Protein AF-A0A327TM26-F1 (afdb_monomer)

pLDDT: mean 81.17, std 15.58, range [33.72, 97.12]

Solvent-accessible surface area (backbone atoms only — not comparable to full-atom values): 12011 Å² total; per-residue (Å²): 137,77,82,79,76,81,55,61,66,55,66,69,40,32,51,52,28,37,54,52,50,52,55,56,45,69,30,74,59,30,68,88,44,55,50,48,30,42,39,40,53,53,51,50,61,36,61,30,49,88,96,54,63,45,34,78,45,36,56,57,56,54,11,40,52,34,11,43,51,49,67,50,30,66,71,46,29,54,57,42,35,44,67,30,53,28,46,74,43,81,60,58,95,73,30,31,30,42,30,60,73,62,90,68,83,65,81,59,46,39,31,60,50,50,41,37,39,23,30,63,80,74,10,82,47,14,76,48,57,52,92,63,22,20,47,46,51,44,49,50,52,52,47,63,43,40,37,46,86,77,10,37,41,73,62,65,86,73,95,62,61,83,91,62,38,53,66,11,52,35,45,9,64,76,70,73,47,56,53,76,60,20,36,56,43,50,55,51,37,39,76,67,68,54,38,42,83,44,73,58,87,62,98,76,83,66,87,73,57,75,43,45,33,28,67,74,46,50,131

Mean predicted aligned error: 8.05 Å

Secondary structure (DSSP, 8-state):
----------HHHHHHHHHHHHHHHTSTTTTTS-HHHHHHHHHHHHHSPTT-SEEEEEHHHHHHHHT--HHHIIIIIHHHHHHTT-EEEE-STTEEEEE-SS-----STHHHHHHHHHSTTTSTTTT--STTHHHHHHHHHHHHHTB-TTSBB-PPPS---TTTHHHHHHHHHHHT--HHHHHHHHHHHHHTTSSEEEE---TT-----EEEE-GGG--

Nearest PDB structures (foldseek):
  2b0l-assembly1_B-2  TM=5.582E-01  e=9.069E-02  Bacillus subtilis
  5f7q-assembly1_J  TM=6.270E-01  e=1.713E-01  Listeria monocytogenes EGD-e
  6pln-assembly2_B  TM=6.689E-01  e=3.413E-01  Pyrococcus furiosus
  6xjf-assembly3_C  TM=6.850E-01  e=5.499E-01  Pyrococcus furiosus DSM 3638
  6xjf-assembly4_D  TM=6.376E-01  e=5.215E-01  Pyrococcus furiosus DSM 3638

Sequence (219 aa):
MGPTSPLVPDQPSRKRARTAVHAILNGPGLADELDAVRLAAVVLQALIPPGEKSVTLRSQRLGEWVGVSLSHVASLVTPGLRRAAWHTAPAGDPGLVFTSPTVAATDGALRPVVSALFAPATGLMGTRTGRGAATDRLAFLLLVLDTSATGEVCLIDGPVDSQRGRISATIAALLGCGLPGASKIADRLEAMNLVERRREETASGLHQGTRLFIPAAHQ

Foldseek 3Di:
DDPPQQQADPLVLLLLLLVLLVCQCPQPLNVPADLLLSQLSLQQVLQAPVPGQKDKDFLQQSCLQQQEHSVCSVPGNVVSCVSSVWDWDCPDPPIIITGHPDPRPPVNSSNSNSCCAAPQPRHLLSVRHDPCSNLLSQLLSNQLSQADLQQWGPFDDDDDDPVQDRQLVRSCVSSVHDSVVSSVSVVVCVVSVQKDFDWDDDPPPDDIDTIIGGPSHHD

Structure (mmCIF, N/CA/C/O backbone):
data_AF-A0A327TM26-F1
#
_entry.id   AF-A0A327TM26-F1
#
loop_
_atom_site.group_PDB
_atom_site.id
_atom_site.type_symbol
_atom_site.label_atom_id
_atom_site.label_alt_id
_atom_site.label_comp_id
_atom_site.label_asym_id
_atom_site.label_entity_id
_atom_site.label_seq_id
_atom_site.pdbx_PDB_ins_code
_atom_site.Cartn_x
_atom_site.Cartn_y
_atom_site.Cartn_z
_atom_site.occupancy
_atom_site.B_iso_or_equiv
_atom_site.auth_seq_id
_atom_site.auth_comp_id
_atom_site.auth_asym_id
_atom_site.auth_atom_id
_atom_site.pdbx_PDB_model_num
ATOM 1 N N . MET A 1 1 ? 17.112 10.268 26.513 1.00 34.47 1 MET A N 1
ATOM 2 C CA . MET A 1 1 ? 16.797 10.946 25.239 1.00 34.47 1 MET A CA 1
ATOM 3 C C . MET A 1 1 ? 16.552 9.845 24.214 1.00 34.47 1 MET A C 1
ATOM 5 O O . MET A 1 1 ? 17.506 9.313 23.667 1.00 34.47 1 MET A O 1
ATOM 9 N N . GLY A 1 2 ? 15.315 9.345 24.123 1.00 33.72 2 GLY A N 1
ATOM 10 C CA . GLY A 1 2 ? 14.987 8.237 23.215 1.00 33.72 2 GLY A CA 1
ATOM 11 C C . GLY A 1 2 ? 14.972 8.725 21.764 1.00 33.72 2 GLY A C 1
ATOM 12 O O . GLY A 1 2 ? 14.671 9.901 21.555 1.00 33.72 2 GLY A O 1
ATOM 13 N N . PRO A 1 3 ? 15.309 7.884 20.771 1.00 39.53 3 PRO A N 1
ATOM 14 C CA . PRO A 1 3 ? 15.211 8.284 19.376 1.00 39.53 3 PRO A CA 1
ATOM 15 C C . PRO A 1 3 ? 13.749 8.626 19.071 1.00 39.53 3 PRO A C 1
ATOM 17 O O . PRO A 1 3 ? 12.866 7.774 19.184 1.00 39.53 3 P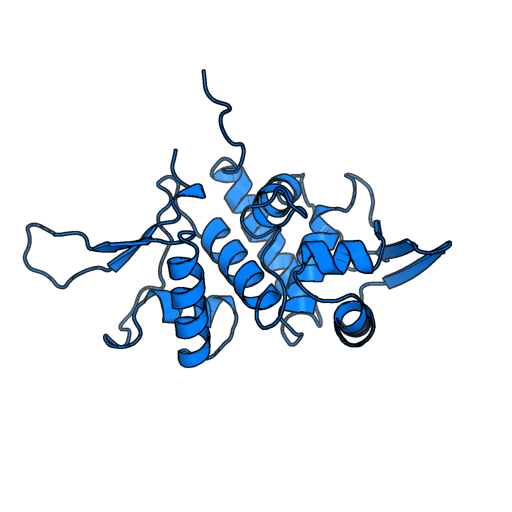RO A O 1
ATOM 20 N N . THR A 1 4 ? 13.495 9.883 18.713 1.00 39.41 4 THR A N 1
ATOM 21 C CA . THR A 1 4 ? 12.258 10.319 18.067 1.00 39.41 4 THR A CA 1
ATOM 22 C C . THR A 1 4 ? 12.089 9.465 16.817 1.00 39.41 4 THR A C 1
ATOM 24 O O . THR A 1 4 ? 12.803 9.632 15.830 1.00 39.41 4 THR A O 1
ATOM 27 N N . SER A 1 5 ? 11.222 8.455 16.889 1.00 45.22 5 SER A N 1
ATOM 28 C CA . SER A 1 5 ? 10.986 7.559 15.760 1.00 45.22 5 SER A CA 1
ATOM 29 C C . SER A 1 5 ? 10.385 8.378 14.611 1.00 45.22 5 SER A C 1
ATOM 31 O O . SER A 1 5 ? 9.311 8.957 14.781 1.00 45.22 5 SER A O 1
ATOM 33 N N . PRO A 1 6 ? 11.055 8.475 13.450 1.00 44.69 6 PRO A N 1
ATOM 34 C CA . PRO A 1 6 ? 10.663 9.380 12.381 1.00 44.69 6 PRO A CA 1
ATOM 35 C C . PRO A 1 6 ? 9.628 8.686 11.495 1.00 44.69 6 PRO A C 1
ATOM 37 O O . PRO A 1 6 ? 9.959 8.198 10.419 1.00 44.69 6 PRO A O 1
ATOM 40 N N . LEU A 1 7 ? 8.384 8.569 11.959 1.00 54.84 7 LEU A N 1
ATOM 41 C CA . LEU A 1 7 ? 7.312 7.954 11.159 1.00 54.84 7 LEU A CA 1
ATOM 42 C C . LEU A 1 7 ? 6.151 8.904 10.862 1.00 54.84 7 LEU A C 1
ATOM 44 O O . LEU A 1 7 ? 5.293 8.549 10.057 1.00 54.84 7 LEU A O 1
ATOM 48 N N . VAL A 1 8 ? 6.135 10.113 11.435 1.00 56.50 8 VAL A N 1
ATOM 49 C CA . VAL A 1 8 ? 5.069 11.088 11.177 1.00 56.50 8 VAL A CA 1
ATOM 50 C C . VAL A 1 8 ? 5.624 12.228 10.330 1.00 56.50 8 VAL A C 1
ATOM 52 O O . VAL A 1 8 ? 6.323 13.097 10.850 1.00 56.50 8 VAL A O 1
ATOM 55 N N . PRO A 1 9 ? 5.357 12.247 9.013 1.00 62.31 9 PRO A N 1
ATOM 56 C CA . PRO A 1 9 ? 5.521 13.468 8.244 1.00 62.31 9 PRO A CA 1
ATOM 57 C C . PRO A 1 9 ? 4.594 14.532 8.829 1.00 62.31 9 PRO A C 1
ATOM 59 O O . PRO A 1 9 ? 3.471 14.228 9.235 1.00 62.31 9 PRO A O 1
ATOM 62 N N . ASP A 1 10 ? 5.028 15.787 8.812 1.00 71.12 10 ASP A N 1
ATOM 63 C CA . ASP A 1 10 ? 4.159 16.919 9.123 1.00 71.12 10 ASP A CA 1
ATOM 64 C C . ASP A 1 10 ? 2.869 16.885 8.270 1.00 71.12 10 ASP A C 1
ATOM 66 O O . ASP A 1 10 ? 2.819 16.285 7.188 1.00 71.12 10 ASP A O 1
ATOM 70 N N . GLN A 1 11 ? 1.792 17.517 8.752 1.00 72.25 11 GLN A N 1
ATOM 71 C CA . GLN A 1 11 ? 0.488 17.504 8.071 1.00 72.25 11 GLN A CA 1
ATOM 72 C C . GLN A 1 11 ? 0.566 17.931 6.585 1.00 72.25 11 GLN A C 1
ATOM 74 O O . GLN A 1 11 ? -0.033 17.245 5.748 1.00 72.25 11 GLN A O 1
ATOM 79 N N . PRO A 1 12 ? 1.308 18.996 6.208 1.00 77.62 12 PRO A N 1
ATOM 80 C CA . PRO A 1 12 ? 1.554 19.326 4.802 1.00 77.62 12 PRO A CA 1
ATOM 81 C C . PRO A 1 12 ? 2.209 18.197 3.995 1.00 77.62 12 PRO A C 1
ATOM 83 O O . PRO A 1 12 ? 1.750 17.879 2.894 1.00 77.62 12 PRO A O 1
ATOM 86 N N . SER A 1 13 ? 3.258 17.563 4.520 1.00 78.19 13 SER A N 1
ATOM 87 C CA . SER A 1 13 ? 3.934 16.436 3.865 1.00 78.19 13 SER A CA 1
ATOM 88 C C . SER A 1 13 ? 3.023 15.216 3.712 1.00 78.19 13 SER A C 1
ATOM 90 O O . SER A 1 13 ? 2.996 14.621 2.632 1.00 78.19 13 SER A O 1
ATOM 92 N N . ARG A 1 14 ? 2.190 14.897 4.715 1.00 80.81 14 ARG A N 1
ATOM 93 C CA . ARG A 1 14 ? 1.157 13.848 4.597 1.00 80.81 14 ARG A CA 1
ATOM 94 C C . ARG A 1 14 ? 0.129 14.172 3.522 1.00 80.81 14 ARG A C 1
ATOM 96 O O . ARG A 1 14 ? -0.166 13.315 2.695 1.00 80.81 14 ARG A O 1
ATOM 103 N N . LYS A 1 15 ? -0.375 15.410 3.471 1.00 82.50 15 LYS A N 1
ATOM 104 C CA . LYS A 1 15 ? -1.343 15.836 2.447 1.00 82.50 15 LYS A CA 1
ATOM 105 C C . LYS A 1 15 ? -0.755 15.736 1.036 1.00 82.50 15 LYS A C 1
ATOM 107 O O . LYS A 1 15 ? -1.425 15.241 0.135 1.00 82.50 15 LYS A O 1
ATOM 112 N N . ARG A 1 16 ? 0.509 16.139 0.844 1.00 85.69 16 ARG A N 1
ATOM 113 C CA . ARG A 1 16 ? 1.226 15.973 -0.435 1.00 85.69 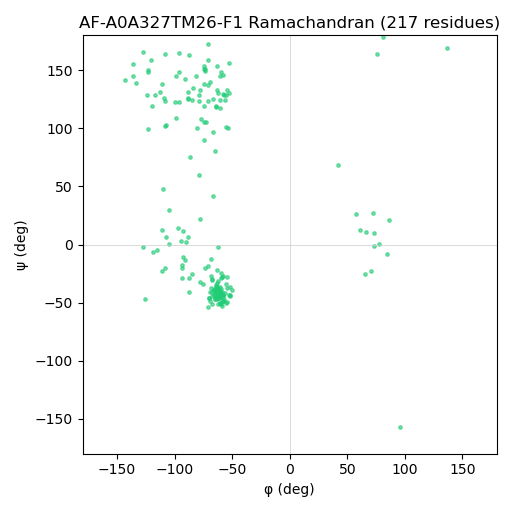16 ARG A CA 1
ATOM 114 C C . ARG A 1 16 ? 1.398 14.500 -0.805 1.00 85.69 16 ARG A C 1
ATOM 116 O O . ARG A 1 16 ? 1.087 14.122 -1.933 1.00 85.69 16 ARG A O 1
ATOM 123 N N . ALA A 1 17 ? 1.836 13.667 0.140 1.00 87.62 17 ALA A N 1
ATOM 124 C CA . ALA A 1 17 ? 1.969 12.227 -0.068 1.00 87.62 17 ALA A CA 1
ATOM 125 C C . ALA A 1 17 ? 0.619 11.576 -0.408 1.00 87.62 17 ALA A C 1
ATOM 127 O O . ALA A 1 17 ? 0.554 10.766 -1.326 1.00 87.62 17 ALA A O 1
ATOM 128 N N . ARG A 1 18 ? -0.470 11.988 0.252 1.00 87.94 18 ARG A N 1
ATOM 129 C CA . ARG A 1 18 ? -1.835 11.548 -0.055 1.00 87.94 18 ARG A CA 1
ATOM 130 C C . ARG A 1 18 ? -2.226 11.869 -1.489 1.00 87.94 18 ARG A C 1
ATOM 132 O O . ARG A 1 18 ? -2.642 10.970 -2.215 1.00 87.94 18 ARG A O 1
ATOM 139 N N . THR A 1 19 ? -2.073 13.124 -1.908 1.00 88.38 19 THR A N 1
ATOM 140 C CA . THR A 1 19 ? -2.375 13.534 -3.285 1.00 88.38 19 THR A CA 1
ATOM 141 C C . THR A 1 19 ? -1.551 12.733 -4.291 1.00 88.38 19 THR A C 1
ATOM 143 O O . THR A 1 19 ? -2.104 12.243 -5.271 1.00 88.38 19 THR A O 1
ATOM 146 N N . ALA A 1 20 ? -0.255 12.532 -4.027 1.00 89.12 20 ALA A N 1
ATOM 147 C CA . ALA A 1 20 ? 0.613 11.731 -4.887 1.00 89.12 20 ALA A CA 1
ATOM 148 C C . ALA A 1 20 ? 0.160 10.263 -4.965 1.00 89.12 20 ALA A C 1
ATOM 150 O O . ALA A 1 20 ? 0.063 9.715 -6.058 1.00 89.12 20 ALA A O 1
ATOM 151 N N . VAL A 1 21 ? -0.173 9.637 -3.832 1.00 91.88 21 VAL A N 1
ATOM 152 C CA . VAL A 1 21 ? -0.663 8.251 -3.789 1.00 91.88 21 VAL A CA 1
ATOM 153 C C . VAL A 1 21 ? -1.973 8.109 -4.553 1.00 91.88 21 VAL A C 1
ATOM 155 O O . VAL A 1 21 ? -2.077 7.214 -5.384 1.00 91.88 21 VAL A O 1
ATOM 158 N N . HIS A 1 22 ? -2.943 9.005 -4.362 1.00 90.44 22 HIS A N 1
ATOM 159 C CA . HIS A 1 22 ? -4.178 8.957 -5.148 1.00 90.44 22 HIS A CA 1
ATOM 160 C C . HIS A 1 22 ? -3.929 9.189 -6.643 1.00 90.44 22 HIS A C 1
ATOM 162 O O . HIS A 1 22 ? -4.542 8.507 -7.457 1.00 90.44 22 HIS A O 1
ATOM 168 N N . ALA A 1 23 ? -3.014 10.085 -7.022 1.00 88.69 23 ALA A N 1
ATOM 169 C CA . ALA A 1 23 ? -2.655 10.289 -8.425 1.00 88.69 23 ALA A CA 1
ATOM 170 C C . ALA A 1 23 ? -2.034 9.029 -9.058 1.00 88.69 23 ALA A C 1
ATOM 172 O O . ALA A 1 23 ? -2.342 8.709 -10.201 1.00 88.69 23 ALA A O 1
ATOM 173 N N . ILE A 1 24 ? -1.204 8.290 -8.311 1.00 90.69 24 ILE A N 1
ATOM 174 C CA . ILE A 1 24 ? -0.638 7.008 -8.757 1.00 90.69 24 ILE A CA 1
ATOM 175 C C . ILE A 1 24 ? -1.742 5.953 -8.884 1.00 90.69 24 ILE A C 1
ATOM 177 O O . ILE A 1 24 ? -1.855 5.304 -9.919 1.00 90.69 24 ILE A O 1
ATOM 181 N N . LEU A 1 25 ? -2.566 5.781 -7.844 1.00 91.19 25 LEU A N 1
ATOM 182 C CA . LEU A 1 25 ? -3.588 4.730 -7.789 1.00 91.19 25 LEU A CA 1
ATOM 183 C C . LEU A 1 25 ? -4.722 4.932 -8.801 1.00 91.19 25 LEU A C 1
ATOM 185 O O . LEU A 1 25 ? -5.290 3.947 -9.264 1.00 91.19 25 LEU A O 1
ATOM 189 N N . ASN A 1 26 ? -5.022 6.183 -9.155 1.00 88.94 26 ASN A N 1
ATOM 190 C CA . ASN A 1 26 ? -5.986 6.537 -10.200 1.00 88.94 26 ASN A CA 1
ATOM 191 C C . ASN A 1 26 ? -5.342 6.622 -11.597 1.00 88.94 26 ASN A C 1
ATOM 193 O O . ASN A 1 26 ? -5.994 7.047 -12.550 1.00 88.94 26 ASN A O 1
ATOM 197 N N . GLY A 1 27 ? -4.064 6.252 -11.727 1.00 84.81 27 GLY A N 1
ATOM 198 C CA . GLY A 1 27 ? -3.382 6.173 -13.012 1.00 84.81 27 GLY A CA 1
ATOM 199 C C . GLY A 1 27 ? -4.013 5.122 -13.939 1.00 84.81 27 GLY A C 1
ATOM 200 O O . GLY A 1 27 ? -4.612 4.148 -13.468 1.00 84.81 27 GLY A O 1
ATOM 201 N N . PRO A 1 28 ? -3.884 5.293 -15.265 1.00 78.94 28 PRO A N 1
ATOM 202 C CA . PRO A 1 28 ? -4.482 4.386 -16.237 1.00 78.94 28 PRO A CA 1
ATOM 203 C C . PRO A 1 28 ? -3.999 2.945 -16.024 1.00 78.94 28 PRO A C 1
ATOM 205 O O . PRO A 1 28 ? -2.801 2.681 -15.933 1.00 78.94 28 PRO A O 1
ATOM 208 N N . GLY A 1 29 ? -4.949 2.013 -15.935 1.00 84.19 29 GLY A N 1
ATOM 209 C CA . GLY A 1 29 ? -4.679 0.583 -15.773 1.00 84.19 29 GLY A CA 1
ATOM 210 C C . GLY A 1 29 ? -4.290 0.136 -14.361 1.00 84.19 29 GLY A C 1
ATOM 211 O O . GLY A 1 29 ? -4.067 -1.051 -14.178 1.00 84.19 29 GLY A O 1
ATOM 212 N N . LEU A 1 30 ? -4.218 1.029 -13.363 1.00 89.00 30 LEU A N 1
ATOM 213 C CA . LEU A 1 30 ? -3.911 0.663 -11.967 1.00 89.00 30 LEU A CA 1
ATOM 214 C C . LEU A 1 30 ? -5.148 0.429 -11.097 1.00 89.00 30 LEU A C 1
ATOM 216 O O . LEU A 1 30 ? -5.073 -0.350 -10.148 1.00 89.00 30 LEU A O 1
ATOM 220 N N . ALA A 1 31 ? -6.266 1.093 -11.394 1.00 85.19 31 ALA A N 1
ATOM 221 C CA . ALA A 1 31 ? -7.469 1.033 -10.562 1.00 85.19 31 ALA A CA 1
ATOM 222 C C . ALA A 1 31 ? -8.060 -0.387 -10.467 1.00 85.19 31 ALA A C 1
ATOM 224 O O . ALA A 1 31 ? -8.483 -0.794 -9.387 1.00 85.19 31 ALA A O 1
ATOM 225 N N . ASP A 1 32 ? -8.007 -1.143 -11.567 1.00 85.94 32 ASP A N 1
ATOM 226 C CA . ASP A 1 32 ? -8.566 -2.499 -11.680 1.00 85.94 32 ASP A CA 1
ATOM 227 C C . ASP A 1 32 ? -7.540 -3.613 -11.398 1.00 85.94 32 ASP A C 1
ATOM 229 O O . ASP A 1 32 ? -7.836 -4.802 -11.534 1.00 85.94 32 ASP A O 1
ATOM 233 N N . GLU A 1 33 ? -6.310 -3.252 -11.025 1.00 93.81 33 GLU A N 1
ATOM 234 C CA . GLU A 1 33 ? -5.249 -4.217 -10.737 1.00 93.81 33 GLU A CA 1
ATOM 235 C C . GLU A 1 33 ? -5.265 -4.689 -9.279 1.00 93.81 33 GLU A C 1
ATOM 237 O O . GLU A 1 33 ? -5.835 -4.073 -8.378 1.00 93.81 33 GLU A O 1
ATOM 242 N N . LEU A 1 34 ? -4.571 -5.800 -9.026 1.00 94.00 34 LEU A N 1
ATOM 243 C CA . LEU A 1 34 ? -4.415 -6.345 -7.678 1.00 94.00 34 LEU A CA 1
ATOM 244 C C . LEU A 1 34 ? -3.769 -5.320 -6.732 1.00 94.00 34 LEU A C 1
ATOM 246 O O . LEU A 1 34 ? -2.824 -4.626 -7.109 1.00 94.00 34 LEU A O 1
ATOM 250 N N . ASP A 1 35 ? -4.160 -5.326 -5.455 1.00 95.44 35 ASP A N 1
ATOM 251 C CA . ASP A 1 35 ? -3.555 -4.453 -4.433 1.00 95.44 35 ASP A CA 1
ATOM 252 C C . ASP A 1 35 ? -2.027 -4.598 -4.343 1.00 95.44 35 ASP A C 1
ATOM 254 O O . ASP A 1 35 ? -1.328 -3.644 -4.017 1.00 95.44 35 ASP A O 1
ATOM 258 N N . ALA A 1 36 ? -1.486 -5.774 -4.681 1.00 96.75 36 ALA A N 1
ATOM 259 C CA . ALA A 1 36 ? -0.043 -5.993 -4.780 1.00 96.75 36 ALA A CA 1
ATOM 260 C C . ALA A 1 36 ? 0.617 -5.184 -5.909 1.00 96.75 36 ALA A C 1
ATOM 262 O O . ALA A 1 36 ? 1.709 -4.658 -5.712 1.00 96.75 36 ALA A O 1
ATOM 263 N N . VAL A 1 37 ? -0.039 -5.056 -7.065 1.00 97.00 37 VAL A N 1
ATOM 264 C CA . VAL A 1 37 ? 0.423 -4.230 -8.195 1.00 97.00 37 VAL A CA 1
ATOM 265 C C . VAL A 1 37 ? 0.305 -2.752 -7.832 1.00 97.00 37 VAL A C 1
ATOM 267 O O . VAL A 1 37 ? 1.257 -1.992 -8.004 1.00 97.00 37 VAL A O 1
ATOM 270 N N . ARG A 1 38 ? -0.836 -2.366 -7.252 1.00 96.00 38 ARG A N 1
ATOM 271 C CA . ARG A 1 38 ? -1.113 -1.002 -6.785 1.00 96.00 38 ARG A CA 1
ATOM 272 C C . ARG A 1 38 ? -0.081 -0.536 -5.758 1.00 96.00 38 ARG A C 1
ATOM 274 O O . ARG A 1 38 ? 0.520 0.525 -5.919 1.00 96.00 38 ARG A O 1
ATOM 281 N N . LEU A 1 39 ? 0.196 -1.360 -4.746 1.00 97.12 39 LEU A N 1
ATOM 282 C CA . LEU A 1 39 ? 1.224 -1.082 -3.744 1.00 97.12 39 LEU A CA 1
ATOM 283 C C . LEU A 1 39 ? 2.631 -1.065 -4.354 1.00 97.12 39 LEU A C 1
ATOM 285 O O . LEU A 1 39 ? 3.427 -0.197 -4.002 1.00 97.12 39 LEU A O 1
ATOM 289 N N . ALA A 1 40 ? 2.944 -1.977 -5.281 1.00 96.94 40 ALA A N 1
ATOM 290 C CA . ALA A 1 40 ? 4.237 -1.988 -5.964 1.00 96.94 40 ALA A CA 1
ATOM 291 C C . ALA A 1 40 ? 4.489 -0.686 -6.736 1.00 96.94 40 ALA A C 1
ATOM 293 O O . ALA A 1 40 ? 5.580 -0.135 -6.630 1.00 96.94 40 ALA A O 1
ATOM 294 N N . ALA A 1 41 ? 3.491 -0.159 -7.451 1.00 95.25 41 ALA A N 1
ATOM 295 C CA . ALA A 1 41 ? 3.606 1.118 -8.156 1.00 95.25 41 ALA A CA 1
ATOM 296 C C . ALA A 1 41 ? 3.901 2.280 -7.192 1.00 95.25 41 ALA A C 1
ATOM 298 O O . ALA A 1 41 ? 4.789 3.090 -7.453 1.00 95.25 41 ALA A O 1
ATOM 299 N N . VAL A 1 42 ? 3.218 2.328 -6.041 1.00 94.81 42 VAL A N 1
ATOM 300 C CA . VAL A 1 42 ? 3.475 3.336 -4.998 1.00 94.81 42 VAL A CA 1
ATOM 301 C C . VAL A 1 42 ? 4.891 3.210 -4.430 1.00 94.81 42 VAL A C 1
ATOM 303 O O . VAL A 1 42 ? 5.593 4.213 -4.310 1.00 94.81 42 VAL A O 1
ATOM 306 N N . VAL A 1 43 ? 5.334 1.989 -4.111 1.00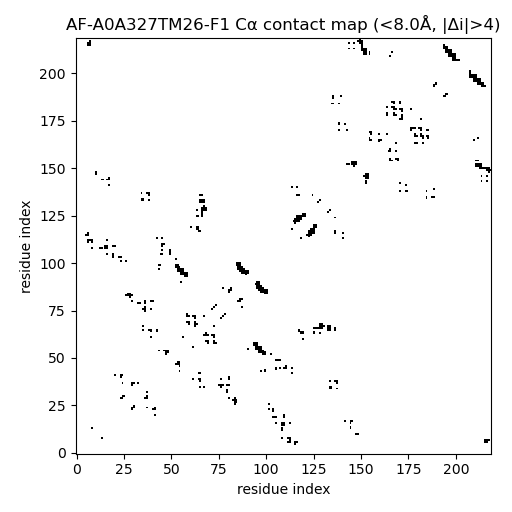 95.44 43 VAL A N 1
ATOM 307 C CA . VAL A 1 43 ? 6.692 1.722 -3.612 1.00 95.44 43 VAL A CA 1
ATOM 308 C C . VAL A 1 43 ? 7.737 2.148 -4.636 1.00 95.44 43 VAL A C 1
ATOM 310 O O . VAL A 1 43 ? 8.663 2.874 -4.292 1.00 95.44 43 VAL A O 1
ATOM 313 N N . LEU A 1 44 ? 7.592 1.723 -5.891 1.00 94.69 44 LEU A N 1
ATOM 314 C CA . LEU A 1 44 ? 8.538 2.058 -6.949 1.00 94.69 44 LEU A CA 1
ATOM 315 C C . LEU A 1 44 ? 8.609 3.570 -7.142 1.00 94.69 44 LEU A C 1
ATOM 317 O O . LEU A 1 44 ? 9.707 4.114 -7.128 1.00 94.69 44 LEU A O 1
ATOM 321 N N . GLN A 1 45 ? 7.466 4.258 -7.204 1.00 92.62 45 GLN A N 1
ATOM 322 C CA . GLN A 1 45 ? 7.429 5.715 -7.321 1.00 92.62 45 GLN A CA 1
ATOM 323 C C . GLN A 1 45 ? 8.128 6.412 -6.145 1.00 92.62 45 GLN A C 1
ATOM 325 O O . GLN A 1 45 ? 8.825 7.402 -6.343 1.00 92.62 45 GLN A O 1
ATOM 330 N N . ALA A 1 46 ? 7.987 5.887 -4.926 1.00 92.25 46 ALA A N 1
ATOM 331 C CA . ALA A 1 46 ? 8.663 6.411 -3.741 1.00 92.25 46 ALA A CA 1
ATOM 332 C C . ALA A 1 46 ? 10.186 6.190 -3.758 1.00 92.25 46 ALA A C 1
ATOM 334 O O . ALA A 1 46 ? 10.926 6.926 -3.105 1.00 92.25 46 ALA A O 1
ATOM 335 N N . LEU A 1 47 ? 10.656 5.157 -4.459 1.00 92.19 47 LEU A N 1
ATOM 336 C CA . LEU A 1 47 ? 12.070 4.799 -4.545 1.00 92.19 47 LEU A CA 1
ATOM 337 C C . LEU A 1 47 ? 12.790 5.434 -5.744 1.00 92.19 47 LEU A C 1
ATOM 339 O O . LEU A 1 47 ? 14.020 5.388 -5.774 1.00 92.19 47 LEU A O 1
ATOM 343 N N . ILE A 1 48 ? 12.065 6.040 -6.693 1.00 91.19 48 ILE A N 1
ATOM 344 C CA . ILE A 1 48 ? 12.659 6.813 -7.792 1.00 91.19 48 ILE A CA 1
ATOM 345 C C . ILE A 1 48 ? 13.463 7.991 -7.205 1.00 91.19 48 ILE A C 1
ATOM 347 O O . ILE A 1 48 ? 12.913 8.777 -6.424 1.00 91.19 48 ILE A O 1
ATOM 351 N N . PRO A 1 49 ? 14.763 8.126 -7.535 1.00 87.31 49 PRO A N 1
ATOM 352 C CA . PRO A 1 49 ? 15.563 9.264 -7.097 1.00 87.31 49 PRO A CA 1
ATOM 353 C C . PRO A 1 49 ? 14.992 10.607 -7.589 1.00 87.31 49 PRO A C 1
ATOM 355 O O . PRO A 1 49 ? 14.423 10.669 -8.681 1.00 87.31 49 PRO A O 1
ATOM 358 N N . PRO A 1 50 ? 15.152 11.708 -6.831 1.00 82.31 50 PRO A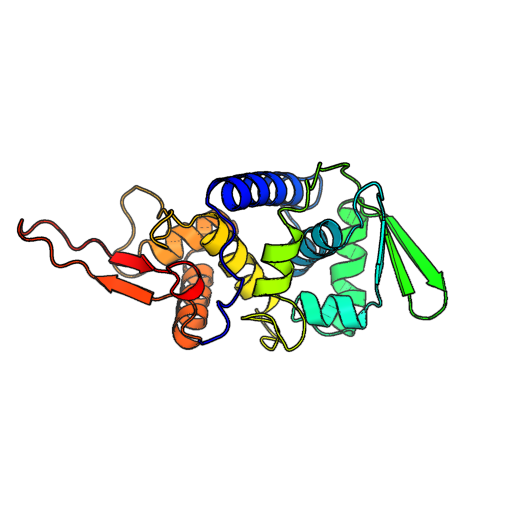 N 1
ATOM 359 C CA . PRO A 1 50 ? 14.728 13.029 -7.289 1.00 82.31 50 PRO A CA 1
ATOM 360 C C . PRO A 1 50 ? 15.368 13.394 -8.635 1.00 82.31 50 PRO A C 1
ATOM 362 O O . PRO A 1 50 ? 16.582 13.303 -8.790 1.00 82.31 50 PRO A O 1
ATOM 365 N N . GLY A 1 51 ? 14.551 13.814 -9.603 1.00 81.75 51 GLY A N 1
ATOM 366 C CA . GLY A 1 51 ? 15.004 14.154 -10.958 1.00 81.75 51 GLY A CA 1
ATOM 367 C C . GLY A 1 51 ? 15.133 12.962 -11.912 1.00 81.75 51 GLY A C 1
ATOM 368 O O . GLY A 1 51 ? 15.290 13.168 -13.114 1.00 81.75 51 GLY A O 1
ATOM 369 N N . GLU A 1 52 ? 14.998 11.730 -11.419 1.00 86.75 52 GLU A N 1
ATOM 370 C CA . GLU A 1 52 ? 14.963 10.529 -12.249 1.00 86.75 52 GLU A CA 1
ATOM 371 C C . GLU A 1 52 ? 13.526 10.085 -12.554 1.00 86.75 52 GLU A C 1
ATOM 373 O O . GLU A 1 52 ? 12.554 10.526 -11.941 1.00 86.75 52 GLU A O 1
ATOM 378 N N . LYS A 1 53 ? 13.384 9.202 -13.547 1.00 87.06 53 LYS A N 1
ATOM 379 C CA . LYS A 1 53 ? 12.095 8.606 -13.952 1.00 87.06 53 LYS A CA 1
ATOM 380 C C . LYS A 1 53 ? 12.039 7.100 -13.719 1.00 87.06 53 LYS A C 1
ATOM 382 O O . LYS A 1 53 ? 11.009 6.468 -13.959 1.00 87.06 53 LYS A O 1
ATOM 387 N N . SER A 1 54 ? 13.154 6.526 -13.284 1.00 90.31 54 SER A N 1
ATOM 388 C CA . SER A 1 54 ? 13.335 5.093 -13.155 1.00 90.31 54 SER A CA 1
ATOM 389 C C . SER A 1 54 ? 14.017 4.734 -11.851 1.00 90.31 54 SER A C 1
ATOM 391 O O . SER A 1 54 ? 14.761 5.525 -11.283 1.00 90.31 54 SER A O 1
ATOM 393 N N . VAL A 1 55 ? 13.788 3.509 -11.402 1.00 92.38 55 VAL A N 1
ATOM 394 C CA . VAL A 1 55 ? 14.494 2.919 -10.271 1.00 92.38 55 VAL A CA 1
ATOM 395 C C . VAL A 1 55 ? 14.937 1.512 -10.639 1.00 92.38 55 VAL A C 1
ATOM 397 O O . VAL A 1 55 ? 14.186 0.759 -11.260 1.00 92.38 55 VAL A O 1
ATOM 400 N N . THR A 1 56 ? 16.156 1.151 -10.244 1.00 93.38 56 THR A N 1
ATOM 401 C CA . THR A 1 56 ? 16.646 -0.225 -10.366 1.00 93.38 56 THR A CA 1
ATOM 402 C C . THR A 1 56 ? 16.436 -0.959 -9.050 1.00 93.38 56 THR A C 1
ATOM 404 O O . THR A 1 56 ? 16.942 -0.539 -8.009 1.00 93.38 56 THR A O 1
ATOM 407 N N . LEU A 1 57 ? 15.702 -2.070 -9.082 1.00 92.12 57 LEU A N 1
ATOM 408 C CA . LEU A 1 57 ? 15.431 -2.886 -7.903 1.00 92.12 57 LEU A CA 1
ATOM 409 C C . LEU A 1 57 ? 15.412 -4.373 -8.261 1.00 92.12 57 LEU A C 1
ATOM 411 O O . LEU A 1 57 ? 14.895 -4.781 -9.298 1.00 92.12 57 LEU A O 1
ATOM 415 N N . ARG A 1 58 ? 15.950 -5.212 -7.371 1.00 92.81 58 ARG A N 1
ATOM 416 C CA . ARG A 1 58 ? 15.817 -6.670 -7.494 1.00 92.81 58 ARG A CA 1
ATOM 417 C C . ARG A 1 58 ? 14.364 -7.083 -7.250 1.00 92.81 58 ARG A C 1
ATOM 419 O O . ARG A 1 58 ? 13.752 -6.609 -6.293 1.00 92.81 58 ARG A O 1
ATOM 426 N N . SER A 1 59 ? 13.845 -8.040 -8.019 1.00 91.12 59 SER A N 1
ATOM 427 C CA . SER A 1 59 ? 12.479 -8.570 -7.846 1.00 91.12 59 SER A CA 1
ATOM 428 C C . SER A 1 59 ? 12.210 -9.071 -6.424 1.00 91.12 59 SER A C 1
ATOM 430 O O . SER A 1 59 ? 11.129 -8.858 -5.881 1.00 91.12 59 SER A O 1
ATOM 432 N N . GLN A 1 60 ? 13.213 -9.687 -5.788 1.00 93.12 60 GLN A N 1
ATOM 433 C CA . GLN A 1 60 ? 13.114 -10.132 -4.396 1.00 93.12 60 GLN A CA 1
ATOM 434 C C . GLN A 1 60 ? 12.902 -8.954 -3.441 1.00 93.12 60 GLN A C 1
ATOM 436 O O . GLN A 1 60 ? 12.019 -9.009 -2.592 1.00 93.12 60 GLN A O 1
ATOM 441 N N . ARG A 1 61 ? 13.661 -7.864 -3.619 1.00 95.12 61 ARG A N 1
ATOM 442 C CA . ARG A 1 61 ? 13.499 -6.654 -2.810 1.00 95.12 61 ARG A CA 1
ATOM 443 C C . ARG A 1 61 ? 12.112 -6.059 -3.010 1.00 95.12 61 ARG A C 1
ATOM 445 O O . ARG A 1 61 ? 11.468 -5.734 -2.022 1.00 95.12 61 ARG A O 1
ATOM 452 N N . LEU A 1 62 ? 11.616 -5.976 -4.247 1.00 95.31 62 LEU A N 1
ATOM 453 C CA . LEU A 1 62 ? 10.241 -5.523 -4.494 1.00 95.31 62 LEU A CA 1
ATOM 454 C C . LEU A 1 62 ? 9.219 -6.383 -3.729 1.00 95.31 62 LEU A C 1
ATOM 456 O O . LEU A 1 62 ? 8.310 -5.845 -3.103 1.00 95.31 62 LEU A O 1
ATOM 460 N N . GLY A 1 63 ? 9.412 -7.705 -3.709 1.00 95.88 63 GLY A N 1
ATOM 461 C CA . GLY A 1 63 ? 8.596 -8.627 -2.917 1.00 95.88 63 GLY A CA 1
ATOM 462 C C . GLY A 1 63 ? 8.623 -8.324 -1.417 1.00 95.88 63 GLY A C 1
ATOM 463 O O . GLY A 1 63 ? 7.569 -8.276 -0.789 1.00 95.88 63 GLY A O 1
ATOM 464 N N . GLU A 1 64 ? 9.794 -8.031 -0.847 1.00 96.31 64 GLU A N 1
ATOM 465 C CA . GLU A 1 64 ? 9.941 -7.647 0.566 1.00 96.31 64 GLU A CA 1
ATOM 466 C C . GLU A 1 64 ? 9.202 -6.337 0.898 1.00 96.31 64 GLU A C 1
ATOM 468 O O . GLU A 1 64 ? 8.513 -6.253 1.918 1.00 96.31 64 GLU A O 1
ATOM 473 N N . TRP A 1 65 ? 9.284 -5.333 0.018 1.00 97.00 65 TRP A N 1
ATOM 474 C CA . TRP A 1 65 ? 8.579 -4.052 0.167 1.00 97.00 65 TRP A CA 1
ATOM 475 C C . TRP A 1 65 ? 7.055 -4.175 0.035 1.00 97.00 65 TRP A C 1
ATOM 477 O O . TRP A 1 65 ? 6.314 -3.428 0.672 1.00 97.00 65 TRP A O 1
ATOM 487 N N . VAL A 1 66 ? 6.564 -5.130 -0.753 1.00 96.88 66 VAL A N 1
ATOM 488 C CA . VAL A 1 66 ? 5.121 -5.350 -0.973 1.00 96.88 66 VAL A CA 1
ATOM 489 C C . VAL A 1 66 ? 4.546 -6.405 -0.012 1.00 96.88 66 VAL A C 1
ATOM 491 O O . VAL A 1 66 ? 3.345 -6.434 0.241 1.00 96.88 66 VAL A O 1
ATOM 494 N N . GLY A 1 67 ? 5.391 -7.259 0.572 1.00 96.81 67 GLY A N 1
ATOM 495 C CA . GLY A 1 67 ? 4.994 -8.356 1.461 1.00 96.81 67 GLY A CA 1
ATOM 496 C C . GLY A 1 67 ? 4.623 -9.653 0.731 1.00 96.81 67 GLY A C 1
ATOM 497 O O . GLY A 1 67 ? 3.908 -10.490 1.286 1.00 96.81 67 GLY A O 1
ATOM 498 N N . VAL A 1 68 ? 5.086 -9.837 -0.507 1.00 96.88 68 VAL A N 1
ATOM 499 C CA . VAL A 1 68 ? 4.765 -10.993 -1.363 1.00 96.88 68 VAL A CA 1
ATOM 500 C C . VAL A 1 68 ? 6.023 -11.760 -1.771 1.00 96.88 68 VAL A C 1
ATOM 502 O O . VAL A 1 68 ? 7.134 -11.238 -1.727 1.00 96.88 68 VAL A O 1
ATOM 505 N N . SER A 1 69 ? 5.864 -13.025 -2.165 1.00 95.25 69 SER A N 1
ATOM 506 C CA . SER A 1 69 ? 6.997 -13.853 -2.587 1.00 95.25 69 SER A CA 1
ATOM 507 C C . SER A 1 69 ? 7.560 -13.418 -3.942 1.00 95.25 69 SER A C 1
ATOM 509 O O . SER A 1 69 ? 6.854 -12.839 -4.768 1.00 95.25 69 SER A O 1
ATOM 511 N N . LEU A 1 70 ? 8.818 -13.781 -4.212 1.00 94.00 70 LEU A N 1
ATOM 512 C CA . LEU A 1 70 ? 9.458 -13.572 -5.515 1.00 94.00 70 LEU A CA 1
ATOM 513 C C . LEU A 1 70 ? 8.623 -14.148 -6.672 1.00 94.00 70 LEU A C 1
ATOM 515 O O . LEU A 1 70 ? 8.435 -13.486 -7.690 1.00 94.00 70 LEU A O 1
ATOM 519 N N . SER A 1 71 ? 8.070 -15.353 -6.501 1.00 94.19 71 SER A N 1
ATOM 520 C CA . SER A 1 71 ? 7.209 -15.989 -7.504 1.00 94.19 71 SER A CA 1
ATOM 521 C C . SER A 1 71 ? 5.937 -15.181 -7.766 1.00 94.19 71 SER A C 1
ATOM 523 O O . SER A 1 71 ? 5.507 -15.070 -8.912 1.00 94.19 71 SER A O 1
ATOM 525 N N . HIS A 1 72 ? 5.348 -14.578 -6.729 1.00 95.44 72 HIS A N 1
ATOM 526 C CA . HIS A 1 72 ? 4.182 -13.704 -6.868 1.00 95.44 72 HIS A CA 1
ATOM 527 C C . HIS A 1 72 ? 4.545 -12.405 -7.601 1.00 95.44 72 HIS A C 1
ATOM 529 O O . HIS A 1 72 ? 3.780 -11.935 -8.442 1.00 95.44 72 HIS A O 1
ATOM 535 N N . VAL A 1 73 ? 5.738 -11.853 -7.343 1.00 95.56 73 VAL A N 1
ATOM 536 C CA . VAL A 1 73 ? 6.243 -10.697 -8.095 1.00 95.56 73 VAL A CA 1
ATOM 537 C C . VAL A 1 73 ? 6.352 -11.031 -9.581 1.00 95.56 73 VAL A C 1
ATOM 539 O O . VAL A 1 73 ? 5.799 -10.318 -10.413 1.00 95.56 73 VAL A O 1
ATOM 542 N N . ALA A 1 74 ? 7.014 -12.140 -9.912 1.00 93.25 74 ALA A N 1
ATOM 543 C CA . ALA A 1 74 ? 7.249 -12.536 -11.296 1.00 93.25 74 ALA A CA 1
ATOM 544 C C . ALA A 1 74 ? 5.955 -12.856 -12.065 1.00 93.25 74 ALA A C 1
ATOM 546 O O . ALA A 1 74 ? 5.830 -12.483 -13.229 1.00 93.25 74 ALA A O 1
ATOM 547 N N . SER A 1 75 ? 4.998 -13.532 -11.423 1.00 94.69 75 SER A N 1
ATOM 548 C CA . SER A 1 75 ? 3.778 -14.023 -12.083 1.00 94.69 75 SER A CA 1
ATOM 549 C C . SER A 1 75 ? 2.629 -13.016 -12.125 1.00 94.69 75 SER A C 1
ATOM 551 O O . SER A 1 75 ? 1.819 -13.077 -13.045 1.00 94.69 75 SER A O 1
ATOM 553 N N . LEU A 1 76 ? 2.542 -12.099 -11.156 1.00 95.69 76 LEU A N 1
ATOM 554 C CA . LEU A 1 76 ? 1.388 -11.205 -11.016 1.00 95.69 76 LEU A CA 1
ATOM 555 C C . LEU A 1 76 ? 1.783 -9.730 -10.982 1.00 95.69 76 LEU A C 1
ATOM 557 O O . LEU A 1 76 ? 1.200 -8.936 -11.718 1.00 95.69 76 LEU A O 1
ATOM 561 N N . VAL A 1 77 ? 2.794 -9.360 -10.188 1.00 96.06 77 VAL A N 1
ATOM 562 C CA . VAL A 1 77 ? 3.160 -7.943 -10.010 1.00 96.06 77 VAL A CA 1
ATOM 563 C C . VAL A 1 77 ? 3.799 -7.367 -11.268 1.00 96.06 77 VAL A C 1
ATOM 565 O O . VAL A 1 77 ? 3.322 -6.362 -11.779 1.00 96.06 77 VAL A O 1
ATOM 568 N N . THR A 1 78 ? 4.847 -7.994 -11.804 1.00 94.69 78 THR A N 1
ATOM 569 C CA . THR A 1 78 ? 5.544 -7.488 -12.997 1.00 94.69 78 THR A CA 1
ATOM 570 C C . THR A 1 78 ? 4.624 -7.433 -14.223 1.00 94.69 78 THR A C 1
ATOM 572 O O . THR A 1 78 ? 4.608 -6.399 -14.893 1.00 94.69 78 THR A O 1
ATOM 575 N N . PRO A 1 79 ? 3.811 -8.467 -14.529 1.00 94.81 79 PRO A N 1
ATOM 576 C CA . PRO A 1 79 ? 2.828 -8.375 -15.606 1.00 94.81 79 PRO A CA 1
ATOM 577 C C . PRO A 1 79 ? 1.765 -7.295 -15.371 1.00 94.81 79 PRO A C 1
ATOM 579 O O . PRO A 1 79 ? 1.416 -6.595 -16.317 1.00 94.81 79 PRO A O 1
ATOM 582 N N . GLY A 1 80 ? 1.279 -7.125 -14.135 1.00 95.56 80 GLY A N 1
ATOM 583 C CA . GLY A 1 80 ? 0.325 -6.063 -13.792 1.00 95.56 80 GLY A CA 1
ATOM 584 C C . GLY A 1 80 ? 0.909 -4.665 -13.952 1.00 95.56 80 GLY A C 1
ATOM 585 O O . GLY A 1 80 ? 0.291 -3.809 -14.573 1.00 95.56 80 GLY A O 1
ATOM 586 N N . LEU A 1 81 ? 2.149 -4.450 -13.508 1.00 94.50 81 LEU A N 1
ATOM 587 C CA . LEU A 1 81 ? 2.868 -3.193 -13.724 1.00 94.50 81 LEU A CA 1
ATOM 588 C C . LEU A 1 81 ? 2.993 -2.874 -15.222 1.00 94.50 81 LEU A C 1
ATOM 590 O O . LEU A 1 81 ? 2.719 -1.749 -15.629 1.00 94.50 81 LEU A O 1
ATOM 594 N N . ARG A 1 82 ? 3.320 -3.868 -16.059 1.00 93.38 82 ARG A N 1
ATOM 595 C CA . ARG A 1 82 ? 3.370 -3.690 -17.521 1.00 93.38 82 ARG A CA 1
ATOM 596 C C . ARG A 1 82 ? 2.018 -3.301 -18.118 1.00 93.38 82 ARG A C 1
ATOM 598 O O . ARG A 1 82 ? 1.983 -2.441 -18.994 1.00 93.38 82 ARG A O 1
ATOM 605 N N . ARG A 1 83 ? 0.915 -3.909 -17.660 1.00 93.88 83 ARG A N 1
ATOM 606 C CA . ARG A 1 83 ? -0.448 -3.528 -18.084 1.00 93.88 83 ARG A CA 1
ATOM 607 C C . ARG A 1 83 ? -0.802 -2.107 -17.648 1.00 93.88 83 ARG A C 1
ATOM 609 O O . ARG A 1 83 ? -1.401 -1.372 -18.422 1.00 93.88 83 ARG A O 1
ATOM 616 N N . ALA A 1 84 ? -0.329 -1.694 -16.477 1.00 91.44 84 ALA A N 1
ATOM 617 C CA . ALA A 1 84 ? -0.391 -0.325 -15.972 1.00 91.44 84 ALA A CA 1
ATOM 618 C C . ALA A 1 84 ? 0.655 0.629 -16.592 1.00 91.44 84 ALA A C 1
ATOM 620 O O . ALA A 1 84 ? 1.015 1.637 -15.985 1.00 91.44 84 ALA A O 1
ATOM 621 N N . ALA A 1 85 ? 1.186 0.305 -17.775 1.00 91.25 85 ALA A N 1
ATOM 622 C CA . ALA A 1 85 ? 2.154 1.106 -18.524 1.00 91.25 85 ALA A CA 1
ATOM 623 C C . ALA A 1 85 ? 3.511 1.370 -17.834 1.00 91.25 85 ALA A C 1
ATOM 625 O O . ALA A 1 85 ? 4.304 2.168 -18.335 1.00 91.25 85 ALA A O 1
ATOM 626 N N . TRP A 1 86 ? 3.847 0.677 -16.741 1.00 92.00 86 TRP A N 1
ATOM 627 C CA . TRP A 1 86 ? 5.212 0.703 -16.214 1.00 92.00 86 TRP A CA 1
ATOM 628 C C . TRP A 1 86 ? 6.142 -0.058 -17.148 1.00 92.00 86 TRP A C 1
ATOM 630 O O . TRP A 1 86 ? 5.963 -1.253 -17.406 1.00 92.00 86 TRP A O 1
ATOM 640 N N . HIS A 1 87 ? 7.186 0.620 -17.618 1.00 90.00 87 HIS A N 1
ATOM 641 C CA . HIS A 1 87 ? 8.199 -0.045 -18.421 1.00 90.00 87 HIS A CA 1
ATOM 642 C C . HIS A 1 87 ? 9.145 -0.822 -17.508 1.00 90.00 87 HIS A C 1
ATOM 644 O O . HIS A 1 87 ? 9.692 -0.269 -16.554 1.00 90.00 87 HIS A O 1
ATOM 650 N N . THR A 1 88 ? 9.348 -2.103 -17.809 1.00 88.56 88 THR A N 1
ATOM 651 C CA . THR A 1 88 ? 10.257 -2.971 -17.055 1.00 88.56 88 THR A CA 1
ATOM 652 C C . THR A 1 88 ? 11.351 -3.475 -17.982 1.00 88.56 88 THR A C 1
ATOM 654 O O . THR A 1 88 ? 11.040 -4.184 -18.942 1.00 88.56 88 THR A O 1
ATOM 657 N N . ALA A 1 89 ? 12.605 -3.166 -17.682 1.00 87.94 89 ALA A N 1
ATOM 658 C CA . ALA A 1 89 ? 13.755 -3.631 -18.449 1.00 87.94 89 ALA A CA 1
ATOM 659 C C . ALA A 1 89 ? 14.730 -4.400 -17.545 1.00 87.94 89 ALA A C 1
ATOM 661 O O . ALA A 1 89 ? 14.825 -4.095 -16.354 1.00 87.94 89 ALA A O 1
ATOM 662 N N . PRO A 1 90 ? 15.457 -5.400 -18.067 1.00 84.44 90 PRO A N 1
ATOM 663 C CA . PRO A 1 90 ? 16.569 -5.991 -17.334 1.00 84.44 90 PRO A CA 1
ATOM 664 C C . PRO A 1 90 ? 17.658 -4.932 -17.108 1.00 84.44 90 PRO A C 1
ATOM 666 O O . PRO A 1 90 ? 18.044 -4.224 -18.033 1.00 84.44 90 PRO A O 1
ATOM 669 N N . ALA A 1 91 ? 18.158 -4.830 -15.879 1.00 75.38 91 ALA A N 1
ATOM 670 C CA . ALA A 1 91 ? 19.206 -3.894 -15.463 1.00 75.38 91 ALA A CA 1
ATOM 671 C C . ALA A 1 91 ? 20.567 -4.597 -15.280 1.00 75.38 91 ALA A C 1
ATOM 673 O O . ALA A 1 91 ? 21.353 -4.220 -14.412 1.00 75.38 91 ALA A O 1
ATOM 674 N N . GLY A 1 92 ? 20.816 -5.670 -16.037 1.00 74.06 92 GLY A N 1
ATOM 675 C CA . GLY A 1 92 ? 21.822 -6.681 -15.690 1.00 74.06 92 GLY A CA 1
ATOM 676 C C . GLY A 1 92 ? 21.296 -7.687 -14.658 1.00 74.06 92 GLY A C 1
ATOM 677 O O . GLY A 1 92 ? 20.148 -7.607 -14.218 1.00 74.06 92 GLY A O 1
ATOM 678 N N . ASP A 1 93 ? 22.113 -8.667 -14.282 1.00 52.84 93 ASP A N 1
ATOM 679 C CA . ASP A 1 93 ? 21.702 -9.741 -13.370 1.00 52.84 93 ASP A CA 1
ATOM 680 C C . ASP A 1 93 ? 21.929 -9.349 -11.891 1.00 52.84 93 ASP A C 1
ATOM 682 O O . ASP A 1 93 ? 23.057 -8.976 -11.552 1.00 52.84 93 ASP A O 1
ATOM 686 N N . PRO A 1 94 ? 20.922 -9.388 -10.981 1.00 64.56 94 PRO A N 1
ATOM 687 C CA . PRO A 1 94 ? 19.490 -9.697 -11.135 1.00 64.56 94 PRO A CA 1
ATOM 688 C C . PRO A 1 94 ? 18.605 -8.444 -10.941 1.00 64.56 94 PRO A C 1
ATOM 690 O O . PRO A 1 94 ? 17.658 -8.437 -10.142 1.00 64.56 94 PRO A O 1
ATOM 693 N N . GLY A 1 95 ? 18.952 -7.330 -11.587 1.00 80.25 95 GLY A N 1
ATOM 694 C CA . GLY A 1 95 ? 18.250 -6.054 -11.445 1.00 80.25 95 GLY A CA 1
ATOM 695 C C . GLY A 1 95 ? 17.124 -5.884 -12.465 1.00 80.25 95 GLY A C 1
ATOM 696 O O . GLY A 1 95 ? 17.265 -6.253 -13.627 1.00 80.25 95 GLY A O 1
ATOM 697 N N . LEU A 1 96 ? 16.009 -5.278 -12.053 1.00 86.75 96 LEU A N 1
ATOM 698 C CA . LEU A 1 96 ? 14.998 -4.754 -12.971 1.00 86.75 96 LEU A CA 1
ATOM 699 C C . LEU A 1 96 ? 14.973 -3.232 -12.872 1.00 86.75 96 LEU A C 1
ATOM 701 O O . LEU A 1 96 ? 14.894 -2.687 -11.771 1.00 86.75 96 LEU A O 1
ATOM 705 N N . VAL A 1 97 ? 15.016 -2.560 -14.019 1.00 91.75 97 VAL A N 1
ATOM 706 C CA . VAL A 1 97 ? 14.698 -1.138 -14.129 1.00 91.75 97 VAL A CA 1
ATOM 707 C C . VAL A 1 97 ? 13.193 -1.015 -14.285 1.00 91.75 97 VAL A C 1
ATOM 709 O O . VAL A 1 97 ? 12.617 -1.583 -15.214 1.00 91.75 97 VAL A O 1
ATOM 712 N N . PHE A 1 98 ? 12.566 -0.251 -13.402 1.00 91.19 98 PHE A N 1
ATOM 713 C CA . PHE A 1 98 ? 11.167 0.139 -13.500 1.00 91.19 98 PHE A CA 1
ATOM 714 C C . PHE A 1 98 ? 11.104 1.618 -13.846 1.00 91.19 98 PHE A C 1
ATOM 716 O O . PHE A 1 98 ? 11.662 2.434 -13.117 1.00 91.19 98 PHE A O 1
ATOM 723 N N . THR A 1 99 ? 10.434 1.962 -14.942 1.00 90.94 99 THR A N 1
ATOM 724 C CA . THR A 1 99 ? 10.222 3.353 -15.360 1.00 90.94 99 THR A CA 1
ATOM 725 C C . THR A 1 99 ? 8.762 3.709 -15.162 1.00 90.94 99 THR A C 1
ATOM 727 O O . THR A 1 99 ? 7.882 2.997 -15.657 1.00 90.94 99 THR A O 1
ATOM 730 N N . SER A 1 100 ? 8.514 4.792 -14.428 1.00 86.81 100 SER A N 1
ATOM 731 C CA . SER A 1 100 ? 7.153 5.235 -14.144 1.00 86.81 100 SER A CA 1
ATOM 732 C C . SER A 1 100 ? 6.492 5.813 -15.402 1.00 86.81 100 SER A C 1
ATOM 734 O O . SER A 1 100 ? 7.136 6.588 -16.117 1.00 86.81 100 SER A O 1
ATOM 736 N N . PRO A 1 101 ? 5.213 5.487 -15.674 1.00 82.75 101 PRO A N 1
ATOM 737 C CA . PRO A 1 101 ? 4.446 6.110 -16.753 1.00 82.75 101 PRO A CA 1
ATOM 738 C C . PRO A 1 101 ? 4.076 7.567 -16.445 1.00 82.75 101 PRO A C 1
ATOM 740 O O . PRO A 1 101 ? 3.753 8.329 -17.355 1.00 82.75 101 PRO A O 1
ATOM 743 N N . THR A 1 102 ? 4.130 7.965 -15.172 1.00 73.50 102 THR A N 1
ATOM 744 C CA . THR A 1 102 ? 3.708 9.287 -14.715 1.00 73.50 102 THR A CA 1
ATOM 745 C C . THR A 1 102 ? 4.904 10.021 -14.135 1.00 73.50 102 THR A C 1
ATOM 747 O O . THR A 1 102 ? 5.563 9.545 -13.212 1.00 73.50 102 THR A O 1
ATOM 750 N N . VAL A 1 103 ? 5.144 11.248 -14.599 1.00 60.88 103 VAL A N 1
ATOM 751 C CA . VAL A 1 103 ? 6.034 12.188 -13.903 1.00 60.88 103 VAL A CA 1
ATOM 752 C C . VAL A 1 103 ? 5.248 12.794 -12.741 1.00 60.88 103 VAL A C 1
ATOM 754 O O . VAL A 1 103 ? 4.971 13.990 -12.706 1.00 60.88 103 VAL A O 1
ATOM 757 N N . ALA A 1 104 ? 4.780 11.953 -11.817 1.00 58.47 104 ALA A N 1
ATOM 758 C CA . ALA A 1 104 ? 4.198 12.465 -10.593 1.00 58.47 104 ALA A CA 1
ATOM 759 C C . ALA A 1 104 ? 5.342 13.185 -9.889 1.00 58.47 104 ALA A C 1
ATOM 761 O O . ALA A 1 104 ? 6.373 12.569 -9.614 1.00 58.47 104 ALA A O 1
ATOM 762 N N . ALA A 1 105 ? 5.191 14.489 -9.659 1.00 53.66 105 ALA A N 1
ATOM 763 C CA . ALA A 1 105 ? 6.134 15.263 -8.873 1.00 53.66 105 ALA A CA 1
ATOM 764 C C . ALA A 1 105 ? 6.099 14.733 -7.433 1.00 53.66 105 ALA A C 1
ATOM 766 O O . ALA A 1 105 ? 5.410 15.256 -6.560 1.00 53.66 105 ALA A O 1
ATOM 767 N N . THR A 1 106 ? 6.795 13.629 -7.180 1.00 60.12 106 THR A N 1
ATOM 768 C CA . THR A 1 106 ? 7.099 13.189 -5.832 1.00 60.12 106 THR A CA 1
ATOM 769 C C . THR A 1 106 ? 8.179 14.123 -5.328 1.00 60.12 106 THR A C 1
ATOM 771 O O . THR A 1 106 ? 9.364 13.873 -5.514 1.00 60.12 106 THR A O 1
ATOM 774 N N . ASP A 1 107 ? 7.744 15.217 -4.708 1.00 63.75 107 ASP A N 1
ATOM 775 C CA . ASP A 1 107 ? 8.550 16.230 -4.013 1.00 63.75 107 ASP A CA 1
ATOM 776 C C . ASP A 1 107 ? 9.228 15.647 -2.748 1.00 63.75 107 ASP A C 1
ATOM 778 O O . ASP A 1 107 ? 9.162 16.188 -1.649 1.00 63.75 107 ASP A O 1
ATOM 782 N N . GLY A 1 108 ? 9.751 14.422 -2.849 1.00 74.06 108 GLY A N 1
ATOM 783 C CA . GLY A 1 108 ? 10.355 13.642 -1.770 1.00 74.06 108 GLY A CA 1
ATOM 784 C C . GLY A 1 108 ? 9.387 13.105 -0.709 1.00 74.06 108 GLY A C 1
ATOM 785 O O . GLY A 1 108 ? 9.698 12.094 -0.088 1.00 74.06 108 GLY A O 1
ATOM 786 N N . ALA A 1 109 ? 8.202 13.699 -0.527 1.00 82.06 109 ALA A N 1
ATOM 787 C CA . ALA A 1 109 ? 7.306 13.425 0.608 1.00 82.06 109 ALA A CA 1
ATOM 788 C C . ALA A 1 109 ? 6.844 11.959 0.743 1.00 82.06 109 ALA A C 1
ATOM 790 O O . ALA A 1 109 ? 6.572 11.490 1.847 1.00 82.06 109 ALA A O 1
ATOM 791 N N . LEU A 1 110 ? 6.769 11.218 -0.366 1.00 87.44 110 LEU A N 1
ATOM 792 C CA . LEU A 1 110 ? 6.312 9.828 -0.360 1.00 87.44 110 LEU A CA 1
ATOM 793 C C . LEU A 1 110 ? 7.365 8.856 0.198 1.00 87.44 110 LEU A C 1
ATOM 795 O O . LEU A 1 110 ? 7.014 7.871 0.847 1.00 87.44 110 LEU A O 1
ATOM 799 N N . ARG A 1 111 ? 8.657 9.126 -0.027 1.00 90.06 111 ARG A N 1
ATOM 800 C CA . ARG A 1 111 ? 9.741 8.198 0.321 1.00 90.06 111 ARG A CA 1
ATOM 801 C C . ARG A 1 111 ? 9.882 7.962 1.829 1.00 90.06 111 ARG A C 1
ATOM 803 O O . ARG A 1 111 ? 9.971 6.788 2.205 1.00 90.06 111 ARG A O 1
ATOM 810 N N . PRO A 1 112 ? 9.874 8.995 2.699 1.00 87.81 112 PRO A N 1
ATOM 811 C CA . PRO A 1 112 ? 9.906 8.798 4.144 1.00 87.81 112 PRO A CA 1
ATOM 812 C C . PRO A 1 112 ? 8.731 7.953 4.633 1.00 87.81 112 PRO A C 1
ATOM 814 O O . PRO A 1 112 ? 8.958 7.004 5.370 1.00 87.81 112 PRO A O 1
ATOM 817 N N . VAL A 1 113 ? 7.508 8.220 4.152 1.00 88.44 113 VAL A N 1
ATOM 818 C CA . VAL A 1 113 ? 6.294 7.468 4.529 1.00 88.44 113 VAL A CA 1
ATOM 819 C C . VAL A 1 113 ? 6.395 6.005 4.119 1.00 88.44 113 VAL A C 1
ATOM 821 O O . VAL A 1 113 ? 6.205 5.107 4.931 1.00 88.44 113 VAL A O 1
ATOM 824 N N . VAL A 1 114 ? 6.724 5.737 2.857 1.00 92.12 114 VAL A N 1
ATOM 825 C CA . VAL A 1 114 ? 6.827 4.360 2.363 1.00 92.12 114 VAL A CA 1
ATOM 826 C C . VAL A 1 114 ? 7.941 3.598 3.083 1.00 92.12 114 VAL A C 1
ATOM 828 O O . VAL A 1 114 ? 7.738 2.446 3.457 1.00 92.12 114 VAL A O 1
ATOM 831 N N . SER A 1 115 ? 9.086 4.234 3.345 1.00 92.06 115 SER A N 1
ATOM 832 C CA . SER A 1 115 ? 10.184 3.609 4.097 1.00 92.06 115 SER A CA 1
ATOM 833 C C . SER A 1 115 ? 9.784 3.318 5.546 1.00 92.06 115 SER A C 1
ATOM 835 O O . SER A 1 115 ? 9.957 2.198 6.015 1.00 92.06 115 SER A O 1
ATOM 837 N N . ALA A 1 116 ? 9.176 4.291 6.223 1.00 89.88 116 ALA A N 1
ATOM 838 C CA . ALA A 1 116 ? 8.628 4.175 7.571 1.00 89.88 116 ALA A CA 1
ATOM 839 C C . ALA A 1 116 ? 7.678 2.975 7.730 1.00 89.88 116 ALA A C 1
ATOM 841 O O . ALA A 1 116 ? 7.730 2.235 8.715 1.00 89.88 116 ALA A O 1
ATOM 842 N N . LEU A 1 117 ? 6.808 2.765 6.743 1.00 91.56 117 LEU A N 1
ATOM 843 C CA . LEU A 1 117 ? 5.774 1.742 6.815 1.00 91.56 117 LEU A CA 1
ATOM 844 C C . LEU A 1 117 ? 6.259 0.375 6.322 1.00 91.56 117 LEU A C 1
ATOM 846 O O . LEU A 1 117 ? 5.921 -0.644 6.922 1.00 91.56 117 LEU A O 1
ATOM 850 N N . PHE A 1 118 ? 7.037 0.329 5.239 1.00 94.81 118 PHE A N 1
ATOM 851 C CA . PHE A 1 118 ? 7.235 -0.899 4.458 1.00 94.81 118 PHE A CA 1
ATOM 852 C C . PHE A 1 118 ? 8.688 -1.283 4.213 1.00 94.81 118 PHE A C 1
ATOM 854 O O . PHE A 1 118 ? 8.914 -2.330 3.600 1.00 94.81 118 PHE A O 1
ATOM 861 N N . ALA A 1 119 ? 9.663 -0.487 4.670 1.00 92.69 119 ALA A N 1
ATOM 862 C CA . ALA A 1 119 ? 11.064 -0.857 4.514 1.00 92.69 119 ALA A CA 1
ATOM 863 C C . ALA A 1 119 ? 11.297 -2.275 5.071 1.00 92.69 119 ALA A C 1
ATOM 865 O O . ALA A 1 119 ? 10.871 -2.571 6.193 1.00 92.69 119 ALA A O 1
ATOM 866 N N . PRO A 1 120 ? 11.944 -3.174 4.310 1.00 92.69 120 PRO A N 1
ATOM 867 C CA . PRO A 1 120 ? 12.193 -4.533 4.766 1.00 92.69 120 PRO A CA 1
ATOM 868 C C . PRO A 1 120 ? 12.922 -4.546 6.113 1.00 92.69 120 PRO A C 1
ATOM 870 O O . PRO A 1 120 ? 13.915 -3.842 6.287 1.00 92.69 120 PRO A O 1
ATOM 873 N N . ALA A 1 121 ? 12.429 -5.360 7.048 1.00 85.94 121 ALA A N 1
ATOM 874 C CA . ALA A 1 121 ? 12.911 -5.519 8.427 1.00 85.94 121 ALA A CA 1
ATOM 875 C C . ALA A 1 121 ? 12.771 -4.308 9.374 1.00 85.94 121 ALA A C 1
ATOM 877 O O . ALA A 1 121 ? 12.683 -4.529 10.578 1.00 85.94 121 ALA A O 1
ATOM 878 N N . THR A 1 122 ? 12.726 -3.068 8.881 1.00 89.00 122 THR A N 1
ATOM 879 C CA . THR A 1 122 ? 12.704 -1.864 9.737 1.00 89.00 122 THR A CA 1
ATOM 880 C C . THR A 1 122 ? 11.388 -1.094 9.715 1.00 89.00 122 THR A C 1
ATOM 882 O O . THR A 1 122 ? 11.103 -0.362 10.659 1.00 89.00 122 THR A O 1
ATOM 885 N N . GLY A 1 123 ? 10.582 -1.244 8.664 1.00 88.75 123 GLY A N 1
ATOM 886 C CA . GLY A 1 123 ? 9.275 -0.605 8.565 1.00 88.75 123 GLY A CA 1
ATOM 887 C C . GLY A 1 123 ? 8.236 -1.280 9.460 1.00 88.75 123 GLY A C 1
ATOM 888 O O . GLY A 1 123 ? 8.318 -2.484 9.710 1.00 88.75 123 GLY A O 1
ATOM 889 N N . LEU A 1 124 ? 7.216 -0.528 9.882 1.00 89.69 124 LEU A N 1
ATOM 890 C CA . LEU A 1 124 ? 6.148 -1.014 10.774 1.00 89.69 124 LEU A CA 1
ATOM 891 C C . LEU A 1 124 ? 5.470 -2.307 10.296 1.00 89.69 124 LEU A C 1
ATOM 893 O O . LEU A 1 124 ? 5.119 -3.166 11.098 1.00 89.69 124 LEU A O 1
ATOM 897 N N . MET A 1 125 ? 5.302 -2.461 8.984 1.00 91.56 125 MET A N 1
ATOM 898 C CA . MET A 1 125 ? 4.766 -3.668 8.352 1.00 91.56 125 MET A CA 1
ATOM 899 C C . MET A 1 125 ? 5.825 -4.419 7.540 1.00 91.56 125 MET A C 1
ATOM 901 O O . MET A 1 125 ? 5.479 -5.322 6.780 1.00 91.56 125 MET A O 1
ATOM 905 N N . GLY A 1 126 ? 7.111 -4.085 7.688 1.00 89.44 126 GLY A N 1
ATOM 906 C CA . GLY A 1 126 ? 8.214 -4.630 6.893 1.00 89.44 126 GLY A CA 1
ATOM 907 C C . GLY A 1 126 ? 8.361 -6.150 7.002 1.00 89.44 126 GLY A C 1
ATOM 908 O O . GLY A 1 126 ? 8.763 -6.801 6.039 1.00 89.44 126 GLY A O 1
ATOM 909 N N . THR A 1 127 ? 7.969 -6.736 8.137 1.00 91.38 127 THR A N 1
ATOM 910 C CA . THR A 1 127 ? 7.988 -8.190 8.387 1.00 91.38 127 THR A CA 1
ATOM 911 C C . THR A 1 127 ? 6.676 -8.893 8.018 1.00 91.38 127 THR A C 1
ATOM 913 O O . THR A 1 127 ? 6.642 -10.119 7.894 1.00 91.38 127 THR A O 1
ATOM 916 N N . ARG A 1 128 ? 5.585 -8.147 7.785 1.00 92.38 128 ARG A N 1
ATOM 917 C CA . ARG A 1 128 ? 4.273 -8.706 7.428 1.00 92.38 128 ARG A CA 1
ATOM 918 C C . ARG A 1 128 ? 4.298 -9.222 5.994 1.00 92.38 128 ARG A C 1
ATOM 920 O O . ARG A 1 128 ? 4.237 -8.430 5.058 1.00 92.38 128 ARG A O 1
ATOM 927 N N . THR A 1 129 ? 4.350 -10.538 5.815 1.00 93.50 129 THR A N 1
ATOM 928 C CA . THR A 1 129 ? 4.409 -11.189 4.495 1.00 93.50 129 THR A CA 1
ATOM 929 C C . THR A 1 129 ? 3.327 -12.255 4.332 1.00 93.50 129 THR A C 1
ATOM 931 O O . THR A 1 129 ? 2.690 -12.663 5.303 1.00 93.50 129 THR A O 1
ATOM 934 N N . GLY A 1 130 ? 3.088 -12.697 3.097 1.00 90.81 130 GLY A N 1
ATOM 935 C CA . GLY A 1 130 ? 2.167 -13.790 2.788 1.00 90.81 130 GLY A CA 1
ATOM 936 C C . GLY A 1 130 ? 0.766 -13.315 2.402 1.00 90.81 130 GLY A C 1
ATOM 937 O O . GLY A 1 130 ? 0.569 -12.193 1.934 1.00 90.81 130 GLY A O 1
ATOM 938 N N . ARG A 1 131 ? -0.237 -14.189 2.559 1.00 89.31 131 ARG A N 1
ATOM 939 C CA . ARG A 1 131 ? -1.601 -13.918 2.078 1.00 89.31 131 ARG A CA 1
ATOM 940 C C . ARG A 1 131 ? -2.163 -12.639 2.712 1.00 89.31 131 ARG A C 1
ATOM 942 O O . ARG A 1 131 ? -2.109 -12.463 3.929 1.00 89.31 131 ARG A O 1
ATOM 949 N N . GLY A 1 132 ? -2.685 -11.749 1.869 1.00 90.94 132 GLY A N 1
ATOM 950 C CA . GLY A 1 132 ? -3.281 -10.475 2.278 1.00 90.94 132 GLY A CA 1
ATOM 951 C C . GLY A 1 132 ? -2.288 -9.399 2.727 1.00 90.94 132 GLY A C 1
ATOM 952 O O . GLY A 1 132 ? -2.729 -8.300 3.022 1.00 90.94 132 GLY A O 1
ATOM 953 N N . ALA A 1 133 ? -0.975 -9.665 2.758 1.00 94.56 133 ALA A N 1
ATOM 954 C CA . ALA A 1 133 ? 0.007 -8.694 3.245 1.00 94.56 133 ALA A CA 1
ATOM 955 C C . ALA A 1 133 ? 0.010 -7.397 2.426 1.00 94.56 133 ALA A C 1
ATOM 957 O O . ALA A 1 133 ? -0.005 -6.317 3.005 1.00 94.56 133 ALA A O 1
ATOM 958 N N . ALA A 1 134 ? -0.023 -7.503 1.096 1.00 95.88 134 ALA A N 1
ATOM 959 C CA . ALA A 1 134 ? -0.055 -6.334 0.222 1.00 95.88 134 ALA A CA 1
ATOM 960 C C . ALA A 1 134 ? -1.329 -5.496 0.411 1.00 95.88 134 ALA A C 1
ATOM 962 O O . ALA A 1 134 ? -1.252 -4.277 0.505 1.00 95.88 134 ALA A O 1
ATOM 963 N N . THR A 1 135 ? -2.485 -6.152 0.531 1.00 95.31 135 THR A N 1
ATOM 964 C CA . THR A 1 135 ? -3.766 -5.490 0.808 1.00 95.31 135 THR A CA 1
ATOM 965 C C . THR A 1 135 ? -3.766 -4.816 2.180 1.00 95.31 135 THR A C 1
ATOM 967 O O . THR A 1 135 ? -4.162 -3.660 2.285 1.00 95.31 135 THR A O 1
ATOM 970 N N . ASP A 1 136 ? -3.271 -5.493 3.222 1.00 94.75 136 ASP A N 1
ATOM 971 C CA . ASP A 1 136 ? -3.161 -4.922 4.571 1.00 94.75 136 ASP A CA 1
ATOM 972 C C . ASP A 1 136 ? -2.233 -3.692 4.570 1.00 94.75 136 ASP A C 1
ATOM 974 O O . ASP A 1 136 ? -2.567 -2.664 5.155 1.00 94.75 136 ASP A O 1
ATOM 978 N N . ARG A 1 137 ? -1.090 -3.773 3.872 1.00 96.19 137 ARG A N 1
ATOM 979 C CA . ARG A 1 137 ? -0.136 -2.664 3.712 1.00 96.19 137 ARG A CA 1
ATOM 980 C C . ARG A 1 137 ? -0.746 -1.491 2.944 1.00 96.19 137 ARG A C 1
ATOM 982 O O . ARG A 1 137 ? -0.615 -0.354 3.384 1.00 96.19 137 ARG A O 1
ATOM 989 N N . LEU A 1 138 ? -1.440 -1.746 1.833 1.00 95.56 138 LEU A N 1
ATOM 990 C CA . LEU A 1 138 ? -2.108 -0.697 1.060 1.00 95.56 138 LEU A CA 1
ATOM 991 C C . LEU A 1 138 ? -3.215 -0.018 1.879 1.00 95.56 138 LEU A C 1
ATOM 993 O O . LEU A 1 138 ? -3.282 1.208 1.907 1.00 95.56 138 LEU A O 1
ATOM 997 N N . ALA A 1 139 ? -4.031 -0.798 2.596 1.00 94.06 139 ALA A N 1
ATOM 998 C CA . ALA A 1 139 ? -5.045 -0.266 3.504 1.00 94.06 139 ALA A CA 1
ATOM 999 C C . ALA A 1 139 ? -4.413 0.631 4.572 1.00 94.06 139 ALA A C 1
ATOM 1001 O O . ALA A 1 139 ? -4.856 1.758 4.776 1.00 94.06 139 ALA A O 1
ATOM 1002 N N . PHE A 1 140 ? -3.350 0.150 5.221 1.00 93.00 140 PHE A N 1
ATOM 1003 C CA . PHE A 1 140 ? -2.670 0.895 6.271 1.00 93.00 140 PHE A CA 1
ATOM 1004 C C . PHE A 1 140 ? -2.040 2.189 5.750 1.00 93.00 140 PHE A C 1
ATOM 1006 O O . PHE A 1 140 ? -2.190 3.223 6.391 1.00 93.00 140 PHE A O 1
ATOM 1013 N N . LEU A 1 141 ? -1.418 2.176 4.563 1.00 93.31 141 LEU A N 1
ATOM 1014 C CA . LEU A 1 141 ? -0.918 3.395 3.919 1.00 93.31 141 LEU A CA 1
ATOM 1015 C C . LEU A 1 141 ? -2.029 4.435 3.753 1.00 93.31 141 LEU A C 1
ATOM 1017 O O . LEU A 1 141 ? -1.847 5.591 4.123 1.00 93.31 141 LEU A O 1
ATOM 1021 N N . LEU A 1 142 ? -3.168 4.030 3.188 1.00 91.62 142 LEU A N 1
ATOM 1022 C CA . LEU A 1 142 ? -4.274 4.946 2.924 1.00 91.62 142 LEU A CA 1
ATOM 1023 C C . LEU A 1 142 ? -4.865 5.495 4.226 1.00 91.62 142 LEU A C 1
ATOM 1025 O O . LEU A 1 142 ? -5.107 6.694 4.307 1.00 91.62 142 LEU A O 1
ATOM 1029 N N . LEU A 1 143 ? -4.998 4.662 5.263 1.00 89.19 143 LEU A N 1
ATOM 1030 C CA . LEU A 1 143 ? -5.426 5.102 6.593 1.00 89.19 143 LEU A CA 1
ATOM 1031 C C . LEU A 1 143 ? -4.439 6.105 7.208 1.00 89.19 143 LEU A C 1
ATOM 1033 O O . LEU A 1 143 ? -4.870 7.147 7.684 1.00 89.19 143 LEU A O 1
ATOM 1037 N N . VAL A 1 144 ? -3.126 5.841 7.149 1.00 88.44 144 VAL A N 1
ATOM 1038 C CA . VAL A 1 144 ? -2.076 6.759 7.635 1.00 88.44 144 VAL A CA 1
ATOM 1039 C C . VAL A 1 144 ? -2.139 8.105 6.916 1.00 88.44 144 VAL A C 1
ATOM 1041 O O . VAL A 1 144 ? -2.009 9.152 7.548 1.00 88.44 144 VAL A O 1
ATOM 1044 N N . LEU A 1 145 ? -2.375 8.106 5.606 1.00 86.94 145 LEU A N 1
ATOM 1045 C CA . LEU A 1 145 ? -2.503 9.331 4.814 1.00 86.94 145 LEU A CA 1
ATOM 1046 C C . LEU A 1 145 ? -3.829 10.073 5.055 1.00 86.94 145 LEU A C 1
ATOM 1048 O O . LEU A 1 145 ? -3.911 11.272 4.783 1.00 86.94 145 LEU A O 1
ATOM 1052 N N . ASP A 1 146 ? -4.840 9.383 5.583 1.00 83.94 146 ASP A N 1
ATOM 1053 C CA . ASP A 1 146 ? -6.141 9.930 5.981 1.00 83.94 146 ASP A CA 1
ATOM 1054 C C . ASP A 1 146 ? -6.224 10.257 7.484 1.00 83.94 146 ASP A C 1
ATOM 1056 O O . ASP A 1 146 ? -7.309 10.481 8.021 1.00 83.94 146 ASP A O 1
ATOM 1060 N N . THR A 1 147 ? -5.079 10.298 8.179 1.00 81.25 147 THR A N 1
ATOM 1061 C CA . THR A 1 147 ? -5.022 10.748 9.575 1.00 81.25 147 THR A CA 1
ATOM 1062 C C . THR A 1 147 ? -4.992 12.269 9.708 1.00 81.25 147 THR A C 1
ATOM 1064 O O . THR A 1 147 ? -4.372 13.001 8.928 1.00 81.25 147 THR A O 1
ATOM 1067 N N . SER A 1 148 ? -5.642 12.751 10.760 1.00 72.19 148 SER A N 1
ATOM 1068 C CA . SER A 1 148 ? -5.555 14.111 11.261 1.00 72.19 148 SER A CA 1
ATOM 1069 C C . SER A 1 148 ? -4.191 14.380 11.917 1.00 72.19 148 SER A C 1
ATOM 1071 O O . SER A 1 148 ? -3.374 13.481 12.150 1.00 72.19 148 SER A O 1
ATOM 1073 N N . ALA A 1 149 ? -3.952 15.645 12.277 1.00 66.56 149 ALA A N 1
ATOM 1074 C CA . ALA A 1 149 ? -2.788 16.042 13.071 1.00 66.56 149 ALA A CA 1
ATOM 1075 C C . ALA A 1 149 ? -2.718 15.322 14.433 1.00 66.56 149 ALA A C 1
ATOM 1077 O O . ALA A 1 149 ? -1.627 15.101 14.939 1.00 66.56 149 ALA A O 1
ATOM 1078 N N . THR A 1 150 ? -3.863 14.905 14.982 1.00 65.38 150 THR A N 1
ATOM 1079 C CA . THR A 1 150 ? -3.983 14.166 16.246 1.00 65.38 150 THR A CA 1
ATOM 1080 C C . THR A 1 150 ? -3.988 12.643 16.048 1.00 65.38 150 THR A C 1
ATOM 1082 O O . THR A 1 150 ? -4.319 11.906 16.968 1.00 65.38 150 THR A O 1
ATOM 1085 N N . GLY A 1 151 ? -3.650 12.137 14.856 1.00 67.50 151 GLY A N 1
ATOM 1086 C CA . GLY A 1 151 ? -3.567 10.696 14.580 1.00 67.50 151 GLY A CA 1
ATOM 1087 C C . GLY A 1 151 ? -4.918 9.976 14.473 1.00 67.50 151 GLY A C 1
ATOM 1088 O O . GLY A 1 151 ? -4.951 8.746 14.402 1.00 67.50 151 GLY A O 1
ATOM 1089 N N . GLU A 1 152 ? -6.026 10.718 14.436 1.00 73.75 152 GLU A N 1
ATOM 1090 C CA . GLU A 1 152 ? -7.363 10.173 14.191 1.00 73.75 152 GLU A CA 1
ATOM 1091 C C . GLU A 1 152 ? -7.614 10.038 12.692 1.00 73.75 152 GLU A C 1
ATOM 1093 O O . GLU A 1 152 ? -7.336 10.960 11.933 1.00 73.75 152 GLU A O 1
ATOM 1098 N N . VAL A 1 153 ? -8.157 8.913 12.242 1.00 76.88 153 VAL A N 1
ATOM 1099 C CA . VAL A 1 153 ? -8.527 8.734 10.833 1.00 76.88 153 VAL A CA 1
ATOM 1100 C C . VAL A 1 153 ? -9.845 9.448 10.550 1.00 76.88 153 VAL A C 1
ATOM 1102 O O . VAL A 1 153 ? -10.824 9.249 11.274 1.00 76.88 153 VAL A O 1
ATOM 1105 N N . CYS A 1 154 ? -9.897 10.217 9.461 1.00 72.81 154 CYS A N 1
ATOM 1106 C CA . CYS A 1 1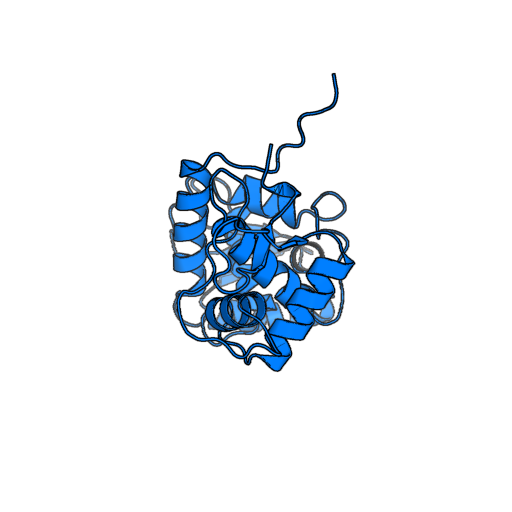54 ? -11.146 10.749 8.926 1.00 72.81 154 CYS A CA 1
ATOM 1107 C C . CYS A 1 154 ? -12.008 9.586 8.410 1.00 72.81 154 CYS A C 1
ATOM 1109 O O . CYS A 1 154 ? -11.799 9.061 7.318 1.00 72.81 154 CYS A O 1
ATOM 1111 N N . LEU A 1 155 ? -12.949 9.123 9.231 1.00 75.88 155 LEU A N 1
ATOM 1112 C CA . LEU A 1 155 ? -13.880 8.071 8.833 1.00 75.88 155 LEU A CA 1
ATOM 1113 C C . LEU A 1 155 ? -14.928 8.633 7.870 1.00 75.88 155 LEU A C 1
ATOM 1115 O O . LEU A 1 155 ? -15.280 9.806 7.949 1.00 75.88 155 LEU A O 1
ATOM 1119 N N . ILE A 1 156 ? -15.445 7.784 6.982 1.00 70.38 156 ILE A N 1
ATOM 1120 C CA . ILE A 1 156 ? -16.527 8.184 6.080 1.00 70.38 156 ILE A CA 1
ATOM 1121 C C . ILE A 1 156 ? -17.768 8.555 6.895 1.00 70.38 156 ILE A C 1
ATOM 1123 O O . ILE A 1 156 ? -18.211 7.786 7.756 1.00 70.38 156 ILE A O 1
ATOM 1127 N N . ASP A 1 157 ? -18.328 9.723 6.584 1.00 55.66 157 ASP A N 1
ATOM 1128 C CA . ASP A 1 157 ? -19.588 10.199 7.140 1.00 55.66 157 ASP A CA 1
ATOM 1129 C C . ASP A 1 157 ? -20.779 9.459 6.516 1.00 55.66 157 ASP A C 1
ATOM 1131 O O . ASP A 1 157 ? -20.836 9.231 5.307 1.00 55.66 157 ASP A O 1
ATOM 1135 N N . GLY A 1 158 ? -21.754 9.091 7.350 1.00 58.84 158 GLY A N 1
ATOM 1136 C CA . GLY A 1 158 ? -22.997 8.452 6.914 1.00 58.84 158 GLY A CA 1
ATOM 1137 C C . GLY A 1 158 ? -23.444 7.273 7.786 1.00 58.84 158 GLY A C 1
ATOM 1138 O O . GLY A 1 158 ? -22.708 6.819 8.673 1.00 58.84 158 GLY A O 1
ATOM 1139 N N . PRO A 1 159 ? -24.679 6.781 7.575 1.00 51.03 159 PRO A N 1
ATOM 1140 C CA . PRO A 1 159 ? -25.185 5.602 8.262 1.00 51.03 159 PRO A CA 1
ATOM 1141 C C . PRO A 1 159 ? -24.392 4.369 7.821 1.00 51.03 159 PRO A C 1
ATOM 1143 O O . PRO A 1 159 ? -24.303 4.056 6.636 1.00 51.03 159 PRO A O 1
ATOM 1146 N N . VAL A 1 160 ? -23.826 3.654 8.789 1.00 61.56 160 VAL A N 1
ATOM 1147 C CA . VAL A 1 160 ? -23.139 2.379 8.566 1.00 61.56 160 VAL A CA 1
ATOM 1148 C C . VAL A 1 160 ? -23.784 1.298 9.418 1.00 61.56 160 VAL A C 1
ATOM 1150 O O . VAL A 1 160 ? -24.305 1.576 10.498 1.00 61.56 160 VAL A O 1
ATOM 1153 N N . ASP A 1 161 ? -23.729 0.061 8.934 1.00 57.16 161 ASP A N 1
ATOM 1154 C CA . ASP A 1 161 ? -24.151 -1.111 9.695 1.00 57.16 161 ASP A CA 1
ATOM 1155 C C . ASP A 1 161 ? -23.376 -1.190 11.023 1.00 57.16 161 ASP A C 1
ATOM 1157 O O . ASP A 1 161 ? -22.138 -1.206 11.047 1.00 57.16 161 ASP A O 1
ATOM 1161 N N . SER A 1 162 ? -24.118 -1.246 12.130 1.00 53.59 162 SER A N 1
ATOM 1162 C CA . SER A 1 162 ?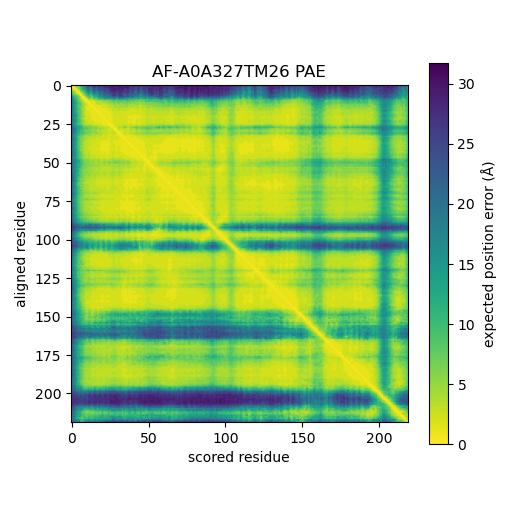 -23.583 -1.321 13.490 1.00 53.59 162 SER A CA 1
ATOM 1163 C C . SER A 1 162 ? -22.784 -2.602 13.744 1.00 53.59 162 SER A C 1
ATOM 1165 O O . SER A 1 162 ? -21.927 -2.605 14.624 1.00 53.59 162 SER A O 1
ATOM 1167 N N . GLN A 1 163 ? -23.005 -3.665 12.958 1.00 52.78 163 GLN A N 1
ATOM 1168 C CA . GLN A 1 163 ? -22.276 -4.932 13.073 1.00 52.78 163 GLN A CA 1
ATOM 1169 C C . GLN A 1 163 ? -20.870 -4.885 12.459 1.00 52.78 163 GLN A C 1
ATOM 1171 O O . GLN A 1 163 ? -19.970 -5.573 12.935 1.00 52.78 163 GLN A O 1
ATOM 1176 N N . ARG A 1 164 ? -20.660 -4.103 11.392 1.00 58.78 164 ARG A N 1
ATOM 1177 C CA . ARG A 1 164 ? -19.387 -4.079 10.635 1.00 58.78 164 ARG A CA 1
ATOM 1178 C C . ARG A 1 164 ? -18.574 -2.803 10.852 1.00 58.78 164 ARG A C 1
ATOM 1180 O O . ARG A 1 164 ? -17.361 -2.814 10.633 1.00 58.78 164 ARG A O 1
ATOM 1187 N N . GLY A 1 165 ? -19.222 -1.735 11.318 1.00 72.50 165 GLY A N 1
ATOM 1188 C CA . GLY A 1 165 ? -18.591 -0.505 11.790 1.00 72.50 165 GLY A CA 1
ATOM 1189 C C . GLY A 1 165 ? -18.059 0.424 10.691 1.00 72.50 165 GLY A C 1
ATOM 1190 O O . GLY A 1 165 ? -17.866 0.041 9.536 1.00 72.50 165 GLY A O 1
ATOM 1191 N N . ARG A 1 166 ? -17.781 1.679 11.079 1.00 75.94 166 ARG A N 1
ATOM 1192 C CA . ARG A 1 166 ? -17.285 2.746 10.183 1.00 75.94 166 ARG A CA 1
ATOM 1193 C C . ARG A 1 166 ? -15.911 2.440 9.587 1.00 75.94 166 ARG A C 1
ATOM 1195 O O . ARG A 1 166 ? -15.653 2.787 8.445 1.00 75.94 166 ARG A O 1
ATOM 1202 N N . ILE A 1 167 ? -15.052 1.741 10.326 1.00 76.62 167 ILE A N 1
ATOM 1203 C CA . ILE A 1 167 ? -13.686 1.398 9.895 1.00 76.62 167 ILE A CA 1
ATOM 1204 C C . ILE A 1 167 ? -13.707 0.498 8.660 1.00 76.62 167 ILE A C 1
ATOM 1206 O O . ILE A 1 167 ? -13.010 0.764 7.683 1.00 76.62 167 ILE A O 1
ATOM 1210 N N . SER A 1 168 ? -14.552 -0.534 8.678 1.00 80.88 168 SER A N 1
ATOM 1211 C CA . SER A 1 168 ? -14.728 -1.427 7.534 1.00 80.88 168 SER A CA 1
ATOM 1212 C C . SER A 1 168 ? -15.296 -0.679 6.329 1.00 80.88 168 SER A C 1
ATOM 1214 O O . SER A 1 168 ? -14.886 -0.953 5.208 1.00 80.88 168 SER A O 1
ATOM 1216 N N . ALA A 1 169 ? -16.203 0.281 6.538 1.00 83.00 169 ALA A N 1
ATOM 1217 C CA . ALA A 1 169 ? -16.728 1.118 5.458 1.00 83.00 169 ALA A CA 1
ATOM 1218 C C . ALA A 1 169 ? -15.644 2.030 4.855 1.00 83.00 169 ALA A C 1
ATOM 1220 O O . ALA A 1 169 ? -15.516 2.094 3.635 1.00 83.00 169 ALA A O 1
ATOM 1221 N N . THR A 1 170 ? -14.811 2.655 5.691 1.00 84.75 170 THR A N 1
ATOM 1222 C CA . THR A 1 170 ? -13.669 3.461 5.239 1.00 84.75 170 THR A CA 1
ATOM 1223 C C . THR A 1 170 ? -12.673 2.618 4.443 1.00 84.75 170 THR A C 1
ATOM 1225 O O . THR A 1 170 ? -12.331 2.977 3.322 1.00 84.75 170 THR A O 1
ATOM 1228 N N . ILE A 1 171 ? -12.247 1.460 4.960 1.00 86.69 171 ILE A N 1
ATOM 1229 C CA . ILE A 1 171 ? -11.317 0.563 4.249 1.00 86.69 171 ILE A CA 1
ATOM 1230 C C . ILE A 1 171 ? -11.935 0.055 2.937 1.00 86.69 171 ILE A C 1
ATOM 1232 O O . ILE A 1 171 ? -11.249 0.013 1.916 1.00 86.69 171 ILE A O 1
ATOM 1236 N N . ALA A 1 172 ? -13.223 -0.302 2.948 1.00 86.62 172 ALA A N 1
ATOM 1237 C CA . ALA A 1 172 ? -13.953 -0.736 1.760 1.00 86.62 172 ALA A CA 1
ATOM 1238 C C . ALA A 1 172 ? -13.934 0.335 0.664 1.00 86.62 172 ALA A C 1
ATOM 1240 O O . ALA A 1 172 ? -13.581 0.040 -0.474 1.00 86.62 172 ALA A O 1
ATOM 1241 N N . ALA A 1 173 ? -14.241 1.582 1.015 1.00 83.88 173 ALA A N 1
ATOM 1242 C CA . ALA A 1 173 ? -14.227 2.695 0.076 1.00 83.88 173 ALA A CA 1
ATOM 1243 C C . ALA A 1 173 ? -12.814 3.044 -0.415 1.00 83.88 173 ALA A C 1
ATOM 1245 O O . ALA A 1 173 ? -12.627 3.290 -1.602 1.00 83.88 173 ALA A O 1
ATOM 1246 N N . LEU A 1 174 ? -11.813 3.026 0.472 1.00 85.88 174 LEU A N 1
ATOM 1247 C CA . LEU A 1 174 ? -10.419 3.315 0.118 1.00 85.88 174 LEU A CA 1
ATOM 1248 C C . LEU A 1 174 ? -9.841 2.284 -0.861 1.00 85.88 174 LEU A C 1
ATOM 1250 O O . LEU A 1 174 ? -9.080 2.641 -1.761 1.00 85.88 174 LEU A O 1
ATOM 1254 N N . LEU A 1 175 ? -10.188 1.007 -0.690 1.00 85.94 175 LEU A N 1
ATOM 1255 C CA . LEU A 1 175 ? -9.672 -0.076 -1.527 1.00 85.94 175 LEU A CA 1
ATOM 1256 C C . LEU A 1 175 ? -10.568 -0.427 -2.717 1.00 85.94 175 LEU A C 1
ATOM 1258 O O . LEU A 1 175 ? -10.082 -1.083 -3.637 1.00 85.94 175 LEU A O 1
ATOM 1262 N N . GLY A 1 176 ? -11.838 -0.013 -2.710 1.00 84.25 176 GLY A N 1
ATOM 1263 C CA . GLY A 1 176 ? -12.853 -0.480 -3.658 1.00 84.25 176 GLY A CA 1
ATOM 1264 C C . GLY A 1 176 ? -13.298 -1.924 -3.390 1.00 84.25 176 GLY A C 1
ATOM 1265 O O . GLY A 1 176 ? -13.678 -2.635 -4.315 1.00 84.25 176 GLY A O 1
ATOM 1266 N N . CYS A 1 177 ? -13.211 -2.393 -2.139 1.00 84.62 177 CYS A N 1
ATOM 1267 C CA . CYS A 1 177 ? -13.522 -3.773 -1.764 1.00 84.62 177 CYS A CA 1
ATOM 1268 C C . CYS A 1 177 ? -14.827 -3.885 -0.959 1.00 84.62 177 CYS A C 1
ATOM 1270 O O . CYS A 1 177 ? -15.352 -2.909 -0.434 1.00 84.62 177 CYS A O 1
ATOM 1272 N N . GLY A 1 178 ? -15.378 -5.097 -0.847 1.00 83.88 178 GLY A N 1
ATOM 1273 C CA . GLY A 1 178 ? -16.590 -5.334 -0.058 1.00 83.88 178 GLY A CA 1
ATOM 1274 C C . GLY A 1 178 ? -16.346 -5.292 1.458 1.00 83.88 178 GLY A C 1
ATOM 1275 O O . GLY A 1 178 ? -15.290 -5.703 1.947 1.00 83.88 178 GLY A O 1
ATOM 1276 N N . LEU A 1 179 ? -17.376 -4.910 2.223 1.00 82.81 179 LEU A N 1
ATOM 1277 C CA . LEU A 1 179 ? -17.337 -4.827 3.694 1.00 82.81 179 LEU A CA 1
ATOM 1278 C C . LEU A 1 179 ? -16.800 -6.086 4.415 1.00 82.81 179 LEU A C 1
ATOM 1280 O O . LEU A 1 179 ? -16.059 -5.927 5.385 1.00 82.81 179 LEU A O 1
ATOM 1284 N N . PRO A 1 180 ? -17.107 -7.337 4.000 1.00 84.19 180 PRO A N 1
ATOM 1285 C CA . PRO A 1 180 ? -16.537 -8.521 4.650 1.00 84.19 180 PRO A CA 1
ATOM 1286 C C . PRO A 1 180 ? -15.014 -8.622 4.513 1.00 84.19 180 PRO A C 1
ATOM 1288 O O . PRO A 1 180 ? -14.346 -9.107 5.425 1.00 84.19 180 PRO A O 1
ATOM 1291 N N . GLY A 1 181 ? -14.461 -8.184 3.379 1.00 84.31 181 GLY A N 1
ATOM 1292 C CA . GLY A 1 181 ? -13.016 -8.132 3.169 1.00 84.31 181 GLY A CA 1
ATOM 1293 C C . G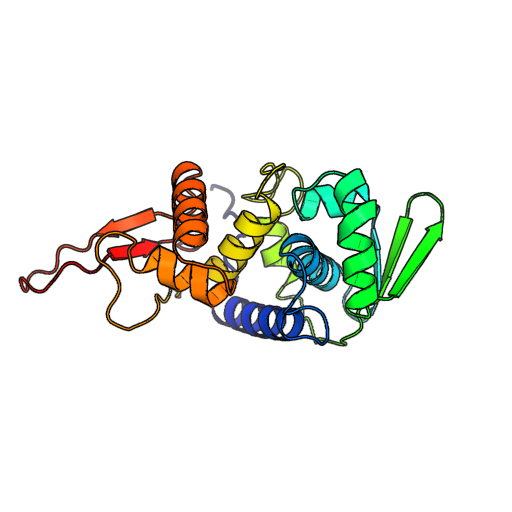LY A 1 181 ? -12.380 -7.049 4.032 1.00 84.31 181 GLY A C 1
ATOM 1294 O O . GLY A 1 181 ? -11.413 -7.320 4.741 1.00 84.31 181 GLY A O 1
ATOM 1295 N N . ALA A 1 182 ? -12.988 -5.862 4.034 1.00 86.75 182 ALA A N 1
ATOM 1296 C CA . ALA A 1 182 ? -12.546 -4.716 4.817 1.00 86.75 182 ALA A CA 1
ATOM 1297 C C . ALA A 1 182 ? -12.528 -4.978 6.331 1.00 86.75 182 ALA A C 1
ATOM 1299 O O . ALA A 1 182 ? -11.549 -4.649 6.995 1.00 86.75 182 ALA A O 1
ATOM 1300 N N . SER A 1 183 ? -13.547 -5.654 6.868 1.00 87.00 183 SER A N 1
ATOM 1301 C CA . SER A 1 183 ? -13.590 -6.047 8.284 1.00 87.00 183 SER A CA 1
ATOM 1302 C C . SER A 1 183 ? -12.435 -6.980 8.654 1.00 87.00 183 SER A C 1
ATOM 1304 O O . SER A 1 183 ? -11.733 -6.725 9.626 1.00 87.00 183 SER A O 1
ATOM 1306 N N . LYS A 1 184 ? -12.132 -7.988 7.823 1.00 90.44 184 LYS A N 1
ATOM 1307 C CA . LYS A 1 184 ? -10.975 -8.868 8.061 1.00 90.44 184 LYS A CA 1
ATOM 1308 C C . LYS A 1 184 ? -9.642 -8.120 8.026 1.00 90.44 184 LYS A C 1
ATOM 1310 O O . LYS A 1 184 ? -8.688 -8.565 8.657 1.00 90.44 184 LYS A O 1
ATOM 1315 N N . ILE A 1 185 ? -9.537 -7.060 7.223 1.00 92.19 185 ILE A N 1
ATOM 1316 C CA . ILE A 1 185 ? -8.343 -6.207 7.183 1.00 92.19 185 ILE A CA 1
ATOM 1317 C C . ILE A 1 185 ? -8.249 -5.417 8.489 1.00 92.19 185 ILE A C 1
ATOM 1319 O O . ILE A 1 185 ? -7.200 -5.452 9.125 1.00 92.19 185 ILE A O 1
ATOM 1323 N N . ALA A 1 186 ? -9.342 -4.781 8.920 1.00 88.31 186 ALA A N 1
ATOM 1324 C CA . ALA A 1 186 ? -9.400 -4.043 10.180 1.00 88.31 186 ALA A CA 1
ATOM 1325 C C . ALA A 1 186 ? -8.978 -4.918 11.370 1.00 88.31 186 ALA A C 1
ATOM 1327 O O . ALA A 1 186 ? -8.067 -4.549 12.104 1.00 88.31 186 ALA A O 1
ATOM 1328 N N . ASP A 1 187 ? -9.547 -6.121 11.488 1.00 89.56 187 ASP A N 1
ATOM 1329 C CA . ASP A 1 187 ? -9.225 -7.055 12.572 1.00 89.56 187 ASP A CA 1
ATOM 1330 C C . ASP A 1 187 ? -7.741 -7.462 12.564 1.00 89.56 187 ASP A C 1
ATOM 1332 O O . ASP A 1 187 ? -7.118 -7.585 13.618 1.00 89.56 187 ASP A O 1
ATOM 1336 N N . ARG A 1 188 ? -7.130 -7.631 11.380 1.00 91.88 188 ARG A N 1
ATOM 1337 C CA . ARG A 1 188 ? -5.688 -7.917 11.267 1.00 91.88 188 ARG A CA 1
ATOM 1338 C C . ARG A 1 188 ? -4.821 -6.724 11.661 1.00 91.88 188 ARG A C 1
ATOM 1340 O O . ARG A 1 188 ? -3.789 -6.926 12.294 1.00 91.88 188 ARG A O 1
ATOM 1347 N N . LEU A 1 189 ? -5.201 -5.507 11.273 1.00 91.25 189 LEU A N 1
ATOM 1348 C CA . LEU A 1 189 ? -4.469 -4.292 11.645 1.00 91.25 189 LEU A CA 1
ATOM 1349 C C . LEU A 1 189 ? -4.534 -4.045 13.160 1.00 91.25 189 LEU A C 1
ATOM 1351 O O . LEU A 1 189 ? -3.526 -3.671 13.757 1.00 91.25 189 LEU A O 1
ATOM 1355 N N . GLU A 1 190 ? -5.679 -4.323 13.785 1.00 88.62 190 GLU A N 1
ATOM 1356 C CA . GLU A 1 190 ? -5.862 -4.257 15.241 1.00 88.62 190 GLU A CA 1
ATOM 1357 C C . GLU A 1 190 ? -5.060 -5.329 15.970 1.00 88.62 190 GLU A C 1
ATOM 1359 O O . GLU A 1 190 ? -4.356 -5.017 16.924 1.00 88.62 190 GLU A O 1
ATOM 1364 N N . ALA A 1 191 ? -5.076 -6.573 15.483 1.00 89.00 191 ALA A N 1
ATOM 1365 C CA . ALA A 1 191 ? -4.269 -7.652 16.055 1.00 89.00 191 ALA A CA 1
ATOM 1366 C C . ALA A 1 191 ? -2.755 -7.362 16.010 1.00 89.00 191 ALA A C 1
ATOM 1368 O O . ALA A 1 191 ? -1.998 -7.898 16.817 1.00 89.00 191 ALA A O 1
ATOM 1369 N N . MET A 1 192 ? -2.305 -6.511 15.081 1.00 88.62 192 MET A N 1
ATOM 1370 C CA . MET A 1 192 ? -0.920 -6.031 14.995 1.00 88.62 192 MET A CA 1
ATOM 1371 C C . MET A 1 192 ? -0.663 -4.743 15.801 1.00 88.62 192 MET A C 1
ATOM 1373 O O . MET A 1 192 ? 0.453 -4.232 15.764 1.00 88.62 192 MET A O 1
ATOM 1377 N N . ASN A 1 193 ? -1.657 -4.216 16.525 1.00 86.88 193 ASN A N 1
ATOM 1378 C CA . ASN A 1 193 ? -1.611 -2.942 17.258 1.00 86.88 193 ASN A CA 1
ATOM 1379 C C . ASN A 1 193 ? -1.274 -1.724 16.375 1.00 86.88 193 ASN A C 1
ATOM 1381 O O . ASN A 1 193 ? -0.721 -0.732 16.848 1.00 86.88 193 ASN A O 1
ATOM 1385 N N . LEU A 1 194 ? -1.588 -1.792 15.078 1.00 85.88 194 LEU A N 1
ATOM 1386 C CA . LEU A 1 194 ? -1.339 -0.696 14.137 1.00 85.88 194 LEU A CA 1
ATOM 1387 C C . LEU A 1 194 ? -2.465 0.336 14.141 1.00 85.88 194 LEU A C 1
ATOM 1389 O O . LEU A 1 194 ? -2.245 1.495 13.791 1.00 85.88 194 LEU A O 1
ATOM 1393 N N . VAL A 1 195 ? -3.666 -0.091 14.523 1.00 84.50 195 VAL A N 1
ATOM 1394 C CA . VAL A 1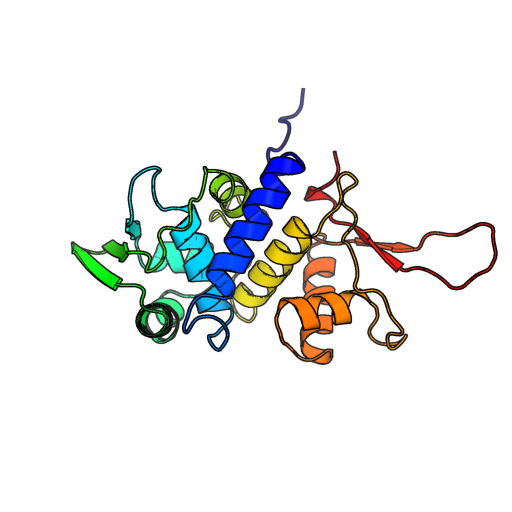 195 ? -4.837 0.767 14.657 1.00 84.50 195 VAL A CA 1
ATOM 1395 C C . VAL A 1 195 ? -5.576 0.417 15.947 1.00 84.50 195 VAL A C 1
ATOM 1397 O O . VAL A 1 195 ? -5.614 -0.742 16.354 1.00 84.50 195 VAL A O 1
ATOM 1400 N N . GLU A 1 196 ? -6.153 1.423 16.592 1.00 80.50 196 GLU A N 1
ATOM 1401 C CA . GLU A 1 196 ? -6.876 1.298 17.854 1.00 80.50 196 GLU A CA 1
ATOM 1402 C C . GLU A 1 196 ? -8.298 1.843 17.678 1.00 80.50 196 GLU A C 1
ATOM 1404 O O . GLU A 1 196 ? -8.496 2.967 17.204 1.00 80.50 196 GLU A O 1
ATOM 1409 N N . ARG A 1 197 ? -9.304 1.052 18.068 1.00 77.62 197 ARG A N 1
ATOM 1410 C CA . ARG A 1 197 ? -10.695 1.515 18.149 1.00 77.62 197 ARG A CA 1
ATOM 1411 C C . ARG A 1 197 ? -10.876 2.273 19.458 1.00 77.62 197 ARG A C 1
ATOM 1413 O O . ARG A 1 197 ? -11.076 1.656 20.502 1.00 77.62 197 ARG A O 1
ATOM 1420 N N . ARG A 1 198 ? -10.846 3.605 19.410 1.00 71.69 198 ARG A N 1
ATOM 1421 C CA . ARG A 1 198 ? -11.175 4.432 20.573 1.00 71.69 198 ARG A CA 1
ATOM 1422 C C . ARG A 1 198 ? -12.663 4.718 20.613 1.00 71.69 198 ARG A C 1
ATOM 1424 O O . ARG A 1 198 ? -13.262 5.199 19.652 1.00 71.69 198 ARG A O 1
ATOM 1431 N N . ARG A 1 199 ? -13.266 4.393 21.749 1.00 63.28 199 ARG A N 1
ATOM 1432 C CA . ARG A 1 199 ? -14.657 4.696 22.061 1.00 63.28 199 ARG A CA 1
ATOM 1433 C C . ARG A 1 199 ? -14.651 5.953 22.921 1.00 63.28 199 ARG A C 1
ATOM 1435 O O . ARG A 1 199 ? -14.188 5.896 24.053 1.00 63.28 199 ARG A O 1
ATOM 1442 N N . GLU A 1 200 ? -15.100 7.083 22.381 1.00 54.56 200 GLU A N 1
ATOM 1443 C CA . GLU A 1 200 ? -15.281 8.281 23.205 1.00 54.56 200 GLU A CA 1
ATOM 1444 C C . GLU A 1 200 ? -16.584 8.171 24.004 1.00 54.56 200 GLU A C 1
ATOM 1446 O O . GLU A 1 200 ? -17.669 8.019 23.434 1.00 54.56 200 GLU A O 1
ATOM 1451 N N . GLU A 1 201 ? -16.480 8.282 25.328 1.00 45.25 201 GLU A N 1
ATOM 1452 C CA . GLU A 1 201 ? -17.619 8.623 26.177 1.00 45.25 201 GLU A CA 1
ATOM 1453 C C . GLU A 1 201 ? -17.906 10.115 26.002 1.00 45.25 201 GLU A C 1
ATOM 1455 O O . GLU A 1 201 ? -17.172 10.978 26.475 1.00 45.25 201 GLU A O 1
ATOM 1460 N N . THR A 1 202 ? -18.972 10.439 25.275 1.00 44.41 202 THR A N 1
ATOM 1461 C CA . THR A 1 202 ? -19.466 11.813 25.182 1.00 44.41 202 THR A CA 1
ATOM 1462 C C . THR A 1 202 ? -20.460 12.068 26.309 1.00 44.41 202 THR A C 1
ATOM 1464 O O . THR A 1 202 ? -21.410 11.310 26.504 1.00 44.41 202 THR A O 1
ATOM 1467 N N . ALA A 1 203 ? -20.283 13.183 27.022 1.00 47.09 203 ALA A N 1
ATOM 1468 C CA . ALA A 1 203 ? -21.129 13.608 28.142 1.00 47.09 203 ALA A CA 1
ATOM 1469 C C . ALA A 1 203 ? -22.607 13.890 27.770 1.00 47.09 203 ALA A C 1
ATOM 1471 O O . ALA A 1 203 ? -23.402 14.225 28.641 1.00 47.09 203 ALA A O 1
ATOM 1472 N N . SER A 1 204 ? -22.993 13.771 26.491 1.00 52.59 204 SER A N 1
ATOM 1473 C CA . SER A 1 204 ? -24.309 14.182 25.977 1.00 52.59 204 SER A CA 1
ATOM 1474 C C . SER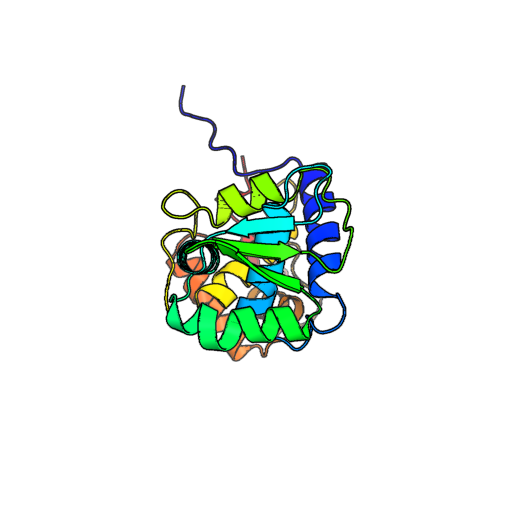 A 1 204 ? -25.261 13.028 25.615 1.00 52.59 204 SER A C 1
ATOM 1476 O O . SER A 1 204 ? -26.330 13.282 25.063 1.00 52.59 204 SER A O 1
ATOM 1478 N N . GLY A 1 205 ? -24.916 11.767 25.898 1.00 43.72 205 GLY A N 1
ATOM 1479 C CA . GLY A 1 205 ? -25.852 10.639 25.751 1.00 43.72 205 GLY A CA 1
ATOM 1480 C C . GLY A 1 205 ? -26.303 10.308 24.317 1.00 43.72 205 GLY A C 1
ATOM 1481 O O . GLY A 1 205 ? -27.206 9.493 24.144 1.00 43.72 205 GLY A O 1
ATOM 1482 N N . LEU A 1 206 ? -25.682 10.891 23.285 1.00 47.19 206 LEU A N 1
ATOM 1483 C CA . LEU A 1 206 ? -25.938 10.567 21.878 1.00 47.19 206 LEU A CA 1
ATOM 1484 C C . LEU A 1 206 ? -24.922 9.545 21.347 1.00 47.19 206 LEU A C 1
ATOM 1486 O O . LEU A 1 206 ? -23.782 9.459 21.794 1.00 47.19 206 LEU A O 1
ATOM 1490 N N . HIS A 1 207 ? -25.385 8.716 20.415 1.00 46.94 207 HIS A N 1
ATOM 1491 C CA . HIS A 1 207 ? -24.798 7.433 20.033 1.00 46.94 207 HIS A CA 1
ATOM 1492 C C . HIS A 1 207 ? -23.300 7.472 19.654 1.00 46.94 207 HIS A C 1
ATOM 1494 O O . HIS A 1 207 ? -22.933 7.762 18.521 1.00 46.94 207 HIS A O 1
ATOM 1500 N N . GLN A 1 208 ? -22.454 7.065 20.605 1.00 48.41 208 GLN A N 1
ATOM 1501 C CA . GLN A 1 208 ? -21.372 6.079 20.444 1.00 48.41 208 GLN A CA 1
ATOM 1502 C C . GLN A 1 208 ? -20.543 6.204 19.146 1.00 48.41 208 GLN A C 1
ATOM 1504 O O . GLN A 1 208 ? -20.583 5.334 18.274 1.00 48.41 208 GLN A O 1
ATOM 1509 N N . GLY A 1 209 ? -19.761 7.279 19.015 1.00 53.84 209 GLY A N 1
ATOM 1510 C CA . GLY A 1 209 ? -18.794 7.427 17.928 1.00 53.84 209 GLY A CA 1
ATOM 1511 C C . GLY A 1 209 ? -17.540 6.582 18.172 1.00 53.84 209 GLY A C 1
ATOM 1512 O O . GLY A 1 209 ? -16.725 6.915 19.027 1.00 53.84 209 GLY A O 1
ATOM 1513 N N . THR A 1 210 ? -17.354 5.495 17.420 1.00 58.56 210 THR A N 1
ATOM 1514 C CA . THR A 1 210 ? -16.050 4.813 17.343 1.00 58.56 210 THR A CA 1
ATOM 1515 C C . THR A 1 210 ? -15.108 5.644 16.476 1.00 58.56 210 THR A C 1
ATOM 1517 O O . THR A 1 210 ? -15.397 5.853 15.297 1.00 58.56 210 THR A O 1
ATOM 1520 N N . ARG A 1 211 ? -13.986 6.097 17.043 1.00 65.69 211 ARG A N 1
ATOM 1521 C CA . ARG A 1 211 ? -12.879 6.717 16.305 1.00 65.69 211 ARG A CA 1
ATOM 1522 C C . ARG A 1 211 ? -11.785 5.684 16.057 1.00 65.69 211 ARG A C 1
ATOM 1524 O O . ARG A 1 211 ? -11.553 4.804 16.885 1.00 65.69 211 ARG A O 1
ATOM 1531 N N . LEU A 1 212 ? -11.128 5.781 14.905 1.00 73.12 212 LEU A N 1
ATOM 1532 C CA . LEU A 1 212 ? -9.952 4.976 14.601 1.00 73.12 212 LEU A CA 1
ATOM 1533 C C . LEU A 1 212 ? -8.714 5.824 14.835 1.00 73.12 212 LEU A C 1
ATOM 1535 O O . LEU A 1 212 ? -8.562 6.886 14.235 1.00 73.12 212 LEU A O 1
ATOM 1539 N N . PHE A 1 213 ? -7.844 5.336 15.699 1.00 75.31 213 PHE A N 1
ATOM 1540 C CA . PHE A 1 213 ? -6.601 5.992 16.046 1.00 75.31 213 PHE A CA 1
ATOM 1541 C C . PHE A 1 213 ? -5.434 5.182 15.495 1.00 75.31 213 PHE A C 1
ATOM 1543 O O . PHE A 1 213 ? -5.446 3.953 15.562 1.00 75.31 213 PHE A O 1
ATOM 1550 N N . ILE A 1 214 ? -4.431 5.856 14.941 1.00 76.31 214 ILE A N 1
ATOM 1551 C CA . ILE A 1 214 ? -3.184 5.222 14.513 1.00 76.31 214 ILE A CA 1
ATOM 1552 C C . ILE A 1 214 ? -2.102 5.643 15.507 1.00 76.31 214 ILE A C 1
ATOM 1554 O O . ILE A 1 214 ? -1.603 6.765 15.402 1.00 76.31 214 ILE A O 1
ATOM 1558 N N . PRO A 1 215 ? -1.700 4.769 16.452 1.00 68.81 215 PRO A N 1
ATOM 1559 C CA . PRO A 1 215 ? -0.717 5.120 17.479 1.00 68.81 215 PRO A CA 1
ATOM 1560 C C . PRO A 1 215 ? 0.603 5.631 16.902 1.00 68.81 215 PRO A C 1
ATOM 1562 O O . PRO A 1 215 ? 1.214 6.544 17.445 1.00 68.81 215 PRO A O 1
ATOM 1565 N N . ALA A 1 216 ? 1.011 5.091 15.752 1.00 67.31 216 ALA A N 1
ATOM 1566 C CA . ALA A 1 216 ? 2.219 5.512 15.055 1.00 67.31 216 ALA A CA 1
ATOM 1567 C C . ALA A 1 216 ? 2.146 6.929 14.451 1.00 67.31 216 ALA A C 1
ATOM 1569 O O . ALA A 1 216 ? 3.177 7.445 14.036 1.00 67.31 216 ALA A O 1
ATOM 1570 N N . ALA A 1 217 ? 0.958 7.541 14.373 1.00 60.00 217 ALA A N 1
ATOM 1571 C CA . ALA A 1 217 ? 0.719 8.849 13.761 1.00 60.00 217 ALA A CA 1
ATOM 1572 C C . ALA A 1 217 ? 0.497 9.990 14.779 1.00 60.00 217 ALA A C 1
ATOM 1574 O O . ALA A 1 217 ? 0.261 11.122 14.357 1.00 60.00 217 ALA A O 1
ATOM 1575 N N . HIS A 1 218 ? 0.549 9.705 16.087 1.00 45.81 218 HIS A N 1
ATOM 1576 C CA . HIS A 1 218 ? 0.288 10.655 17.176 1.00 45.81 218 HIS A CA 1
ATOM 1577 C C . HIS A 1 218 ? 1.493 10.747 18.123 1.00 45.81 218 HIS A C 1
ATOM 1579 O O . HIS A 1 218 ? 1.645 9.896 19.004 1.00 45.81 218 HIS A O 1
ATOM 1585 N N . GLN A 1 219 ? 2.314 11.789 17.951 1.00 45.66 219 GLN A N 1
ATOM 1586 C CA . GLN A 1 219 ? 3.212 12.370 18.961 1.00 45.66 219 GLN A CA 1
ATOM 1587 C C . GLN A 1 219 ? 3.378 13.864 18.697 1.00 45.66 219 GLN A C 1
ATOM 1589 O O . GLN A 1 219 ? 3.625 14.215 17.521 1.00 45.66 219 GLN A O 1
#

Radius of gyration: 17.7 Å; Cα contacts (8 Å, |Δi|>4): 349; chains: 1; bounding box: 48×35×47 Å